Protein AF-A0A2W4NA63-F1 (afdb_monomer_lite)

Secondary structure (DSSP, 8-state):
-EEEEEE-EEEEEETTEEEEEESSBTTB-SS-EEEEEE--EEEE--GGGG-TT--HHHHHHHHHHHHHHHS---TTTEEEEEEE-SS-BTTBPTT-EEEEEEE-STT---GGGGGGSHHHHHHHHHHHHHHHHH---TTSPPPPHHHHHHHHHHHHHTTSPP--------------SSEEEEEPTTEEEEETTTTTEEEEEEEEEEETTTEEEEEEEETT----TT--EEEEGGGEEE-TTTPPEEEEETTT--EEE---

Radius of gyration: 22.34 Å; chains: 1; bounding box: 47×55×60 Å

pLDDT: mean 87.37, std 10.79, range [40.75, 97.88]

Sequence (260 aa):
MYVSELVYGYTERRGSRKEAVRYPCDYWRRDRFTRNFVSTGVFLHHPGMQDPDLRLDSLAHLILEAFLLIAPFDRSEVAAAAGKHRQPQMGFAAGDRFIAVFDQTYGSLRLTGRLLEEETLRRVLDEALEIARTGRLDDVAPLNPPSLAALQEWAELARGESQPLSFARGPADEPTGERIPIIAPGSVGWVITESNQEFLVEGVFYHPKDGLRYRGRRVGENLPENLVVSFPVAVVNPIPGVSRMAQYDLETGEVIPLEP

Structure (mmCIF, N/CA/C/O backbone):
data_AF-A0A2W4NA63-F1
#
_entry.id   AF-A0A2W4NA63-F1
#
loop_
_atom_site.group_PDB
_atom_site.id
_atom_site.type_symbol
_atom_site.label_atom_id
_atom_site.label_alt_id
_atom_site.label_comp_id
_atom_site.label_asym_id
_atom_site.label_entity_id
_atom_site.label_seq_id
_atom_site.pdbx_PDB_ins_code
_atom_site.Cartn_x
_atom_site.Cartn_y
_atom_site.Cartn_z
_atom_site.occupancy
_atom_site.B_iso_or_equiv
_atom_site.auth_seq_id
_atom_site.auth_comp_id
_atom_site.auth_asym_id
_atom_site.auth_atom_id
_atom_site.pdbx_PDB_model_num
ATOM 1 N N . MET A 1 1 ? 4.256 -7.123 -2.131 1.00 81.12 1 MET A N 1
ATOM 2 C CA . MET A 1 1 ? 3.589 -5.824 -2.366 1.00 81.12 1 MET A CA 1
ATOM 3 C C . MET A 1 1 ? 4.608 -4.849 -2.937 1.00 81.12 1 MET A C 1
ATOM 5 O O . MET A 1 1 ? 5.753 -4.880 -2.500 1.00 81.12 1 MET A O 1
ATOM 9 N N . TYR A 1 2 ? 4.218 -4.036 -3.921 1.00 84.06 2 TYR A N 1
ATOM 10 C CA . TYR A 1 2 ? 5.014 -2.893 -4.378 1.00 84.06 2 TYR A CA 1
ATOM 11 C C . TYR A 1 2 ? 4.550 -1.633 -3.651 1.00 84.06 2 TYR A C 1
ATOM 13 O O . TYR A 1 2 ? 3.349 -1.368 -3.630 1.00 84.06 2 TYR A O 1
ATOM 21 N N . VAL A 1 3 ? 5.483 -0.870 -3.084 1.00 86.12 3 VAL A N 1
ATOM 22 C CA . VAL A 1 3 ? 5.219 0.445 -2.497 1.00 86.12 3 VAL A CA 1
ATOM 23 C C . VAL A 1 3 ? 5.980 1.503 -3.286 1.00 86.12 3 VAL A C 1
ATOM 25 O O . VAL A 1 3 ? 7.186 1.368 -3.499 1.00 86.12 3 VAL A O 1
ATOM 28 N N . SER A 1 4 ? 5.260 2.546 -3.702 1.00 86.06 4 SER A N 1
ATOM 29 C CA . SER A 1 4 ? 5.817 3.732 -4.348 1.00 86.06 4 SER A CA 1
ATOM 30 C C . SER A 1 4 ? 5.399 4.973 -3.572 1.00 86.06 4 SER A C 1
ATOM 32 O O . SER A 1 4 ? 4.213 5.288 -3.462 1.00 86.06 4 SER A O 1
ATOM 34 N N . GLU A 1 5 ? 6.386 5.661 -3.015 1.00 86.69 5 GLU A N 1
ATOM 35 C CA . GLU A 1 5 ? 6.229 6.928 -2.316 1.00 86.69 5 GLU A CA 1
ATOM 36 C C . GLU A 1 5 ? 6.708 8.050 -3.236 1.00 86.69 5 GLU A C 1
ATOM 38 O O . GLU A 1 5 ? 7.799 7.981 -3.807 1.00 86.69 5 GLU A O 1
ATOM 43 N N . LEU A 1 6 ? 5.888 9.091 -3.377 1.00 88.25 6 LEU A N 1
ATOM 44 C CA . LEU A 1 6 ? 6.129 10.201 -4.290 1.00 88.25 6 LEU A CA 1
ATOM 45 C C . LEU A 1 6 ? 6.034 11.532 -3.546 1.00 88.25 6 LEU A C 1
ATOM 47 O O . LEU A 1 6 ? 4.982 11.875 -3.010 1.00 88.25 6 LEU A O 1
ATOM 51 N N . VAL A 1 7 ? 7.099 12.328 -3.607 1.00 88.88 7 VAL A N 1
ATOM 52 C CA . VAL A 1 7 ? 7.112 13.719 -3.142 1.00 88.88 7 VAL A CA 1
ATOM 53 C C . VAL A 1 7 ? 7.255 14.639 -4.352 1.00 88.88 7 VAL A C 1
ATOM 55 O O . VAL A 1 7 ? 8.264 14.608 -5.052 1.00 88.88 7 VAL A O 1
ATOM 58 N N . TYR A 1 8 ? 6.238 15.462 -4.608 1.00 91.19 8 TYR A N 1
ATOM 59 C CA . TYR A 1 8 ? 6.152 16.354 -5.778 1.00 91.19 8 TYR A CA 1
ATOM 60 C C . TYR A 1 8 ? 6.107 17.848 -5.407 1.00 91.19 8 TYR A C 1
ATOM 62 O O . TYR A 1 8 ? 5.844 18.704 -6.253 1.00 91.19 8 TYR A O 1
ATOM 70 N N . GLY A 1 9 ? 6.328 18.177 -4.136 1.00 92.06 9 GLY A N 1
ATOM 71 C CA . GLY A 1 9 ? 6.349 19.548 -3.647 1.00 92.06 9 GLY A CA 1
ATOM 72 C C . GLY A 1 9 ? 6.336 19.621 -2.127 1.00 92.06 9 GLY A C 1
ATOM 73 O O . GLY A 1 9 ? 6.412 18.604 -1.439 1.00 92.06 9 GLY A O 1
ATOM 74 N N . TYR A 1 10 ? 6.210 20.836 -1.607 1.00 92.69 10 TYR A N 1
ATOM 75 C CA . TYR A 1 10 ? 6.090 21.120 -0.181 1.00 92.69 10 TYR A CA 1
ATOM 76 C C . TYR A 1 10 ? 5.178 22.329 0.049 1.00 92.69 10 TYR A C 1
ATOM 78 O O . TYR A 1 10 ? 4.875 23.088 -0.869 1.00 92.69 10 TYR A O 1
ATOM 86 N N . THR A 1 11 ? 4.713 22.512 1.284 1.00 93.25 11 THR A N 1
ATOM 87 C CA . THR A 1 11 ? 4.021 23.742 1.693 1.00 93.25 11 THR A CA 1
ATOM 88 C C . THR A 1 11 ? 4.906 24.497 2.669 1.00 93.25 11 THR A C 1
ATOM 90 O O . THR A 1 11 ? 5.166 24.015 3.769 1.00 93.25 11 THR A O 1
ATOM 93 N N . GLU A 1 12 ? 5.368 25.680 2.277 1.00 92.12 12 GLU A N 1
ATOM 94 C CA . GLU A 1 12 ? 6.109 26.569 3.160 1.00 92.12 12 GLU A CA 1
ATOM 95 C C . GLU A 1 12 ? 5.132 27.361 4.029 1.00 92.12 12 GLU A C 1
ATOM 97 O O . GLU A 1 12 ? 4.168 27.951 3.536 1.00 92.12 12 GLU A O 1
ATOM 102 N N . ARG A 1 13 ? 5.375 27.391 5.341 1.00 93.00 13 ARG A N 1
ATOM 103 C CA . ARG A 1 13 ? 4.605 28.216 6.271 1.00 93.00 13 ARG A CA 1
ATOM 104 C C . ARG A 1 13 ? 5.485 29.336 6.814 1.00 93.00 13 ARG A C 1
ATOM 106 O O . ARG A 1 13 ? 6.423 29.075 7.560 1.00 93.00 13 ARG A O 1
ATOM 113 N N . ARG A 1 14 ? 5.135 30.585 6.499 1.00 89.94 14 ARG A N 1
ATOM 114 C CA . ARG A 1 14 ? 5.756 31.800 7.053 1.00 89.94 14 ARG A CA 1
ATOM 115 C C . ARG A 1 14 ? 4.723 32.548 7.895 1.00 89.94 14 ARG A C 1
ATOM 117 O O . ARG A 1 14 ? 3.886 33.284 7.375 1.00 89.94 14 ARG A O 1
ATOM 124 N N . GLY A 1 15 ? 4.744 32.307 9.206 1.00 91.31 15 GLY A N 1
ATOM 125 C CA . GLY A 1 15 ? 3.729 32.814 10.134 1.00 91.31 15 GLY A CA 1
ATOM 126 C C . GLY A 1 15 ? 2.341 32.221 9.854 1.00 91.31 15 GLY A C 1
ATOM 127 O O . GLY A 1 15 ? 2.138 31.004 9.931 1.00 91.31 15 GLY A O 1
ATOM 128 N N . SER A 1 16 ? 1.372 33.083 9.535 1.00 88.19 16 SER A N 1
ATOM 129 C CA . SER A 1 16 ? 0.016 32.686 9.128 1.00 88.19 16 SER A CA 1
ATOM 130 C C . SER A 1 16 ? -0.097 32.345 7.638 1.00 88.19 16 SER A C 1
ATOM 132 O O . SER A 1 16 ? -1.044 31.664 7.245 1.00 88.19 16 SER A O 1
ATOM 134 N N . ARG A 1 17 ? 0.863 32.771 6.804 1.00 90.06 17 ARG A N 1
ATOM 135 C CA . ARG A 1 17 ? 0.848 32.519 5.360 1.00 90.06 17 ARG A CA 1
ATOM 136 C C . ARG A 1 17 ? 1.352 31.107 5.063 1.00 90.06 17 ARG A C 1
ATOM 13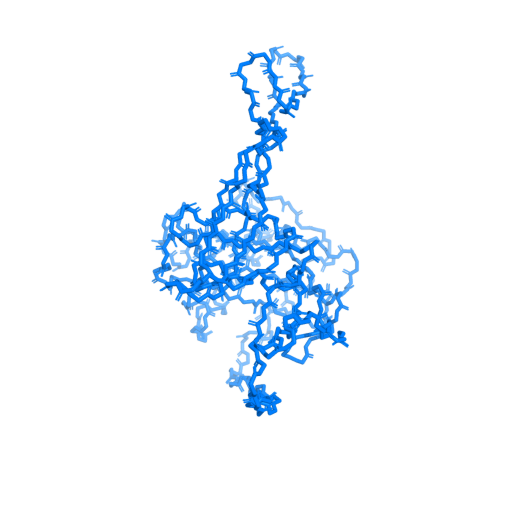8 O O . ARG A 1 17 ? 2.401 30.700 5.562 1.00 90.06 17 ARG A O 1
ATOM 145 N N . LYS A 1 18 ? 0.602 30.380 4.236 1.00 93.19 18 LYS A N 1
ATOM 146 C CA . LYS A 1 18 ? 0.986 29.087 3.661 1.00 93.19 18 LYS A CA 1
ATOM 147 C C . LYS A 1 18 ? 1.133 29.251 2.155 1.00 93.19 18 LYS A C 1
ATOM 149 O O . LYS A 1 18 ? 0.253 29.830 1.524 1.00 93.19 18 LYS A O 1
ATOM 154 N N . GLU A 1 19 ? 2.217 28.740 1.598 1.00 93.25 19 GLU A N 1
ATOM 155 C CA . GLU A 1 19 ? 2.485 28.773 0.164 1.00 93.25 19 GLU A CA 1
ATOM 156 C C . GLU A 1 19 ? 2.868 27.374 -0.311 1.00 93.25 19 GLU A C 1
ATOM 158 O O . GLU A 1 19 ? 3.790 26.760 0.220 1.00 93.25 19 GLU A O 1
ATOM 163 N N . ALA A 1 20 ? 2.114 26.842 -1.271 1.00 93.50 20 ALA A N 1
ATOM 164 C CA . ALA A 1 20 ? 2.378 25.530 -1.843 1.00 93.50 20 ALA A CA 1
ATOM 165 C C . ALA A 1 20 ? 3.351 25.672 -3.016 1.00 93.50 20 ALA A C 1
ATOM 167 O O . ALA A 1 20 ? 3.051 26.353 -3.995 1.00 93.50 20 ALA A O 1
ATOM 168 N N . VAL A 1 21 ? 4.490 24.993 -2.927 1.00 92.88 21 VAL A N 1
ATOM 169 C CA . VAL A 1 21 ? 5.531 24.969 -3.953 1.00 92.88 21 VAL A CA 1
ATOM 170 C C . VAL A 1 21 ? 5.564 23.574 -4.562 1.00 92.88 21 VAL A C 1
ATOM 172 O O . VAL A 1 21 ? 5.714 22.580 -3.850 1.00 92.88 21 VAL A O 1
ATOM 175 N N . ARG A 1 22 ? 5.412 23.483 -5.884 1.00 92.44 22 ARG A N 1
ATOM 176 C CA . ARG A 1 22 ? 5.593 22.228 -6.624 1.00 92.44 22 ARG A CA 1
ATOM 177 C C . ARG A 1 22 ? 7.025 22.105 -7.112 1.00 92.44 22 ARG A C 1
ATOM 179 O O . ARG A 1 22 ? 7.690 23.107 -7.353 1.00 92.44 22 ARG A O 1
ATOM 186 N N . TYR A 1 23 ? 7.471 20.870 -7.263 1.00 90.81 23 TYR A N 1
ATOM 187 C CA . TYR A 1 23 ? 8.699 20.566 -7.969 1.00 90.81 23 TYR A CA 1
ATOM 188 C C . TYR A 1 23 ? 8.470 20.550 -9.496 1.00 90.81 23 TYR A C 1
ATOM 190 O O . TYR A 1 23 ? 7.364 20.221 -9.935 1.00 90.81 23 TYR A O 1
ATOM 198 N N . PRO A 1 24 ? 9.491 20.892 -10.303 1.00 88.75 24 PRO A N 1
ATOM 199 C CA . PRO A 1 24 ? 10.769 21.457 -9.873 1.00 88.75 24 PRO A CA 1
ATOM 200 C C . PRO A 1 24 ? 10.592 22.913 -9.399 1.00 88.75 24 PRO A C 1
ATOM 202 O O . PRO A 1 24 ? 9.679 23.613 -9.830 1.00 88.75 24 PRO A O 1
ATOM 205 N N . CYS A 1 25 ? 11.459 23.370 -8.499 1.00 87.12 25 CYS A N 1
ATOM 206 C CA . CYS A 1 25 ? 11.485 24.753 -8.012 1.00 87.12 25 CYS A CA 1
ATOM 207 C C . CYS A 1 25 ? 12.925 25.286 -7.968 1.00 87.12 25 CYS A C 1
ATOM 209 O O . CYS A 1 25 ? 13.864 24.550 -8.271 1.00 87.12 25 CYS A O 1
ATOM 211 N N . ASP A 1 26 ? 13.115 26.543 -7.556 1.00 85.88 26 ASP A N 1
ATOM 212 C CA . ASP A 1 26 ? 14.421 27.230 -7.552 1.00 85.88 26 ASP A CA 1
ATOM 213 C C . ASP A 1 26 ? 15.554 26.424 -6.888 1.00 85.88 26 ASP A C 1
ATOM 215 O O . ASP A 1 26 ? 16.708 26.486 -7.315 1.00 85.88 26 ASP A O 1
ATOM 219 N N . TYR A 1 27 ? 15.223 25.626 -5.869 1.00 82.94 27 TYR A N 1
ATOM 220 C CA . TYR A 1 27 ? 16.176 24.806 -5.116 1.00 82.94 27 TYR A CA 1
ATOM 221 C C . TYR A 1 27 ? 16.295 23.366 -5.628 1.00 82.94 27 TYR A C 1
ATOM 223 O O . TYR A 1 27 ? 17.328 22.724 -5.437 1.00 82.94 27 TYR A O 1
ATOM 231 N N . TRP A 1 28 ? 15.254 22.841 -6.278 1.00 84.31 28 TRP A N 1
ATOM 232 C CA . TRP A 1 28 ? 15.143 21.427 -6.628 1.00 84.31 28 TRP A CA 1
ATOM 233 C C . TRP A 1 28 ? 14.818 21.260 -8.105 1.00 84.31 28 TRP A C 1
ATOM 235 O O . TRP A 1 28 ? 13.714 21.548 -8.552 1.00 84.31 28 TRP A O 1
ATOM 245 N N . ARG A 1 29 ? 15.785 20.737 -8.862 1.00 83.31 29 ARG A N 1
ATOM 246 C CA . ARG A 1 29 ? 15.672 20.573 -10.322 1.00 83.31 29 ARG A CA 1
ATOM 247 C C . ARG A 1 29 ? 14.940 19.308 -10.770 1.00 83.31 29 ARG A C 1
ATOM 249 O O . ARG A 1 29 ? 14.697 19.150 -11.959 1.00 83.31 29 ARG A O 1
ATOM 256 N N . ARG A 1 30 ? 14.653 18.383 -9.850 1.00 81.31 30 ARG A N 1
ATOM 257 C CA . ARG A 1 30 ? 13.874 17.172 -10.141 1.00 81.31 30 ARG A CA 1
ATOM 258 C C . ARG A 1 30 ? 12.393 17.498 -10.040 1.00 81.31 30 ARG A C 1
ATOM 260 O O . ARG A 1 30 ? 12.012 18.194 -9.111 1.00 81.31 30 ARG A O 1
ATOM 267 N N . ASP A 1 31 ? 11.574 16.927 -10.919 1.00 84.31 31 ASP A N 1
ATOM 268 C CA . ASP A 1 31 ? 10.113 17.111 -10.895 1.00 84.31 31 ASP A CA 1
ATOM 269 C C . ASP A 1 31 ? 9.448 16.390 -9.715 1.00 84.31 31 ASP A C 1
ATOM 271 O O . ASP A 1 31 ? 8.308 16.670 -9.345 1.00 84.31 31 ASP A O 1
ATOM 275 N N . ARG A 1 32 ? 10.143 15.393 -9.161 1.00 84.94 32 ARG A N 1
ATOM 276 C CA . ARG A 1 32 ? 9.682 14.556 -8.060 1.00 84.94 32 ARG A CA 1
ATOM 277 C C . ARG A 1 32 ? 10.840 13.825 -7.391 1.00 84.94 32 ARG A C 1
ATOM 279 O O . ARG A 1 32 ? 11.862 13.552 -8.020 1.00 84.94 32 ARG A O 1
ATOM 286 N N . PHE A 1 33 ? 10.629 13.437 -6.142 1.00 85.31 33 PHE A N 1
ATOM 287 C CA . PHE A 1 33 ? 11.438 12.449 -5.440 1.00 85.31 33 PHE A CA 1
ATOM 288 C C . PHE A 1 33 ? 10.596 11.201 -5.249 1.00 85.31 33 PHE A C 1
ATOM 290 O O . PHE A 1 33 ? 9.451 11.288 -4.805 1.00 85.31 33 PHE A O 1
ATOM 297 N N . THR A 1 34 ? 11.151 10.054 -5.614 1.00 83.75 34 THR A N 1
ATOM 298 C CA . THR A 1 34 ? 10.479 8.766 -5.498 1.00 83.75 34 THR A CA 1
ATOM 299 C C . THR A 1 34 ? 11.275 7.834 -4.608 1.00 83.75 34 THR A C 1
ATOM 301 O O . THR A 1 34 ? 12.506 7.804 -4.654 1.00 83.75 34 THR A O 1
ATOM 304 N N . ARG A 1 35 ? 10.557 7.052 -3.809 1.00 84.81 35 ARG A N 1
ATOM 305 C CA . ARG A 1 35 ? 11.101 5.924 -3.064 1.00 84.81 35 ARG A CA 1
ATOM 306 C C . ARG A 1 35 ? 10.238 4.709 -3.361 1.00 84.81 35 ARG A C 1
ATOM 308 O O . ARG A 1 35 ? 9.047 4.699 -3.081 1.00 84.81 35 ARG A O 1
ATOM 315 N N . ASN A 1 36 ? 10.867 3.694 -3.937 1.00 85.94 36 ASN A N 1
ATOM 316 C CA . ASN A 1 36 ? 10.206 2.502 -4.442 1.00 85.94 36 ASN A CA 1
ATOM 317 C C . ASN A 1 36 ? 10.821 1.266 -3.794 1.00 85.94 36 ASN A C 1
ATOM 319 O O . ASN A 1 36 ? 12.046 1.115 -3.763 1.00 85.94 36 ASN A O 1
ATOM 323 N N . PHE A 1 37 ? 9.992 0.365 -3.281 1.00 85.44 37 PHE A N 1
ATOM 324 C CA . PHE A 1 37 ? 10.489 -0.860 -2.662 1.00 85.44 37 PHE A CA 1
ATOM 325 C C . PHE A 1 37 ? 9.470 -1.996 -2.714 1.00 85.44 37 PHE A C 1
ATOM 327 O O . PHE A 1 37 ? 8.255 -1.793 -2.770 1.00 85.44 37 PHE A O 1
ATOM 334 N N . VAL A 1 38 ? 9.994 -3.221 -2.712 1.00 84.62 38 VAL A N 1
ATOM 335 C CA . VAL A 1 38 ? 9.205 -4.431 -2.480 1.00 84.62 38 VAL A CA 1
ATOM 336 C C . VAL A 1 38 ? 9.111 -4.643 -0.976 1.00 84.62 38 VAL A C 1
ATOM 338 O O . VAL A 1 38 ? 10.129 -4.610 -0.284 1.00 84.62 38 VAL A O 1
ATOM 341 N N . SER A 1 39 ? 7.905 -4.917 -0.489 1.00 88.38 39 SER A N 1
ATOM 342 C CA . SER A 1 39 ? 7.671 -5.274 0.908 1.00 88.38 39 SER A CA 1
ATOM 343 C C . SER A 1 39 ? 6.591 -6.349 1.058 1.00 88.38 39 SER A C 1
ATOM 345 O O . SER A 1 39 ? 5.946 -6.758 0.078 1.00 88.38 39 SER A O 1
ATOM 347 N N . THR A 1 40 ? 6.385 -6.811 2.288 1.00 89.81 40 THR A N 1
ATOM 348 C CA . THR A 1 40 ? 5.215 -7.594 2.689 1.00 89.81 40 THR A CA 1
ATOM 349 C C . THR A 1 40 ? 4.207 -6.713 3.410 1.00 89.81 40 THR A C 1
ATOM 351 O O . THR A 1 40 ? 4.554 -5.685 3.987 1.00 89.81 40 THR A O 1
ATOM 354 N N . GLY A 1 41 ? 2.954 -7.141 3.383 1.00 92.56 41 GLY A N 1
ATOM 355 C CA . GLY A 1 41 ? 1.876 -6.508 4.119 1.00 92.56 41 GLY A CA 1
ATOM 356 C C . GLY A 1 41 ? 0.675 -7.432 4.202 1.00 92.56 41 GLY A C 1
ATOM 357 O O . GLY A 1 41 ? 0.583 -8.414 3.459 1.00 92.56 41 GLY A O 1
ATOM 358 N N . VAL A 1 42 ? -0.232 -7.096 5.105 1.00 94.06 42 VAL A N 1
ATOM 359 C CA . VAL A 1 42 ? -1.524 -7.745 5.292 1.00 94.06 42 VAL A CA 1
ATOM 360 C C . VAL A 1 42 ? -2.598 -6.849 4.692 1.00 94.06 42 VAL A C 1
ATOM 362 O O . VAL A 1 42 ? -2.663 -5.655 4.986 1.00 94.06 42 VAL A O 1
ATOM 365 N N . PHE A 1 43 ? -3.432 -7.436 3.838 1.00 94.06 43 PHE A N 1
ATOM 366 C CA . PHE A 1 43 ? -4.605 -6.781 3.273 1.00 94.06 43 PHE A CA 1
ATOM 367 C C . PHE A 1 43 ? -5.837 -7.220 4.056 1.00 94.06 43 PHE A C 1
ATOM 369 O O . PHE A 1 43 ? -6.131 -8.411 4.144 1.00 94.06 43 PHE A O 1
ATOM 376 N N . LEU A 1 44 ? -6.553 -6.251 4.611 1.00 94.69 44 LEU A N 1
ATOM 377 C CA . LEU A 1 44 ? -7.834 -6.435 5.269 1.00 94.69 44 LEU A CA 1
ATOM 378 C C . LEU A 1 44 ? -8.946 -6.118 4.273 1.00 94.69 44 LEU A C 1
ATOM 380 O O . LEU A 1 44 ? -8.994 -5.032 3.685 1.00 94.69 44 LEU A O 1
ATOM 384 N N . HIS A 1 45 ? -9.843 -7.083 4.120 1.00 93.62 45 HIS A N 1
ATOM 385 C CA . HIS A 1 45 ? -11.015 -7.005 3.267 1.00 93.62 45 HIS A CA 1
ATOM 386 C C . HIS A 1 45 ? -12.264 -7.293 4.087 1.00 93.62 45 HIS A C 1
ATOM 388 O O . HIS A 1 45 ? -12.292 -8.235 4.874 1.00 93.62 45 HIS A O 1
ATOM 394 N N . HIS A 1 46 ? -13.313 -6.510 3.857 1.00 93.50 46 HIS A N 1
ATOM 395 C CA . HIS A 1 46 ? -14.641 -6.786 4.383 1.00 93.50 46 HIS A CA 1
ATOM 396 C C . HIS A 1 46 ? -15.696 -6.328 3.365 1.00 93.50 46 HIS A C 1
ATOM 398 O O . HIS A 1 46 ? -15.544 -5.233 2.816 1.00 93.50 46 HIS A O 1
ATOM 404 N N . PRO A 1 47 ? -16.775 -7.095 3.108 1.00 90.25 47 PRO A N 1
ATOM 405 C CA . PRO A 1 47 ? -17.822 -6.698 2.160 1.00 90.25 47 PRO A CA 1
ATOM 406 C C . PRO A 1 47 ? -18.406 -5.304 2.445 1.00 90.25 47 PRO A C 1
ATOM 408 O O . PRO A 1 47 ? -18.608 -4.511 1.529 1.00 90.25 47 PRO A O 1
ATOM 411 N N . GLY A 1 48 ? -18.573 -4.960 3.725 1.00 91.44 48 GLY A N 1
ATOM 412 C CA . GLY A 1 48 ? -19.025 -3.634 4.166 1.00 91.44 48 GLY A CA 1
ATOM 413 C C . GLY A 1 48 ? -18.083 -2.469 3.823 1.00 91.44 48 GLY A C 1
ATOM 414 O O . GLY A 1 48 ? -18.515 -1.323 3.850 1.00 91.44 48 GLY A O 1
ATOM 415 N N . MET A 1 49 ? -16.822 -2.713 3.432 1.00 94.94 49 MET A N 1
ATOM 416 C CA . MET A 1 49 ? -15.892 -1.641 3.032 1.00 94.94 49 MET A CA 1
ATOM 417 C C . MET A 1 49 ? -16.326 -0.903 1.760 1.00 94.94 49 MET A C 1
ATOM 419 O O . MET A 1 49 ? -15.782 0.166 1.481 1.00 94.94 49 MET A O 1
ATOM 423 N N . GLN A 1 50 ? -17.278 -1.431 0.983 1.00 92.50 50 GLN A N 1
ATOM 424 C CA . GLN A 1 50 ? -17.735 -0.775 -0.248 1.00 92.50 50 GLN A CA 1
ATOM 425 C C . GLN A 1 50 ? -18.652 0.431 -0.004 1.00 92.50 50 GLN A C 1
ATOM 427 O O . GLN A 1 50 ? -18.860 1.215 -0.928 1.00 92.50 50 GLN A O 1
ATOM 432 N N . ASP A 1 51 ? -19.138 0.636 1.224 1.00 93.69 51 ASP A N 1
ATOM 433 C CA . ASP A 1 51 ? -19.957 1.799 1.566 1.00 93.69 51 ASP A CA 1
ATOM 434 C C . ASP A 1 51 ? -19.135 3.108 1.446 1.00 93.69 51 ASP A C 1
ATOM 436 O O . ASP A 1 51 ? -18.128 3.280 2.149 1.00 93.69 51 ASP A O 1
ATOM 440 N N . PRO A 1 52 ? -19.520 4.041 0.548 1.00 92.19 52 PRO A N 1
ATOM 441 C CA . PRO A 1 52 ? -18.768 5.266 0.280 1.00 92.19 52 PRO A CA 1
ATOM 442 C C . PRO A 1 52 ? -18.631 6.192 1.495 1.00 92.19 52 PRO A C 1
ATOM 444 O O . PRO A 1 52 ? -17.686 6.985 1.523 1.00 92.19 52 PRO A O 1
ATOM 447 N N . ASP A 1 53 ? -19.499 6.071 2.502 1.00 95.19 53 ASP A N 1
ATOM 448 C CA . ASP A 1 53 ? -19.449 6.897 3.709 1.00 95.19 53 ASP A CA 1
ATOM 449 C C . ASP A 1 53 ? -18.376 6.427 4.706 1.00 95.19 53 ASP A C 1
ATOM 451 O O . ASP A 1 53 ? -18.029 7.156 5.644 1.00 95.19 53 ASP A O 1
ATOM 455 N N . LEU A 1 54 ? -17.777 5.248 4.499 1.00 95.44 54 LEU A N 1
ATOM 456 C CA . LEU A 1 54 ? -16.662 4.772 5.320 1.00 95.44 54 LEU A CA 1
ATOM 457 C C . LEU A 1 54 ? -15.395 5.579 5.045 1.00 95.44 54 LEU A C 1
ATOM 459 O O . LEU A 1 54 ? -14.854 5.611 3.931 1.00 95.44 54 LEU A O 1
ATOM 463 N N . ARG A 1 55 ? -14.840 6.139 6.119 1.00 95.50 55 ARG A N 1
ATOM 464 C CA . ARG A 1 55 ? -13.557 6.842 6.141 1.00 95.50 55 ARG A CA 1
ATOM 465 C C . ARG A 1 55 ? -12.427 5.830 6.318 1.00 95.50 55 ARG A C 1
ATOM 467 O O . ARG A 1 55 ? -11.794 5.773 7.367 1.00 95.50 55 ARG A O 1
ATOM 474 N N . LEU A 1 56 ? -12.182 5.024 5.282 1.00 96.00 56 LEU A N 1
ATOM 475 C CA . LEU A 1 56 ? -11.181 3.951 5.339 1.00 96.00 56 LEU A CA 1
ATOM 476 C C . LEU A 1 56 ? -9.772 4.447 5.670 1.00 96.00 56 LEU A C 1
ATOM 478 O O . LEU A 1 56 ? -9.062 3.738 6.365 1.00 96.00 56 LEU A O 1
ATOM 482 N N . ASP A 1 57 ? -9.372 5.646 5.240 1.00 95.75 57 ASP A N 1
ATOM 483 C CA . ASP A 1 57 ? -8.067 6.206 5.622 1.00 95.75 57 ASP A CA 1
ATOM 484 C C . ASP A 1 57 ? -7.962 6.423 7.139 1.00 95.75 57 ASP A C 1
ATOM 486 O O . ASP A 1 57 ? -6.949 6.099 7.752 1.00 95.75 57 ASP A O 1
ATOM 490 N N . SER A 1 58 ? -9.038 6.915 7.764 1.00 95.81 58 SER A N 1
ATOM 491 C CA . SER A 1 58 ? -9.113 7.089 9.219 1.00 95.81 58 SER A CA 1
ATOM 492 C C . SER A 1 58 ? -9.123 5.745 9.945 1.00 95.81 58 SER A C 1
ATOM 494 O O . SER A 1 58 ? -8.471 5.607 10.975 1.00 95.81 58 SER A O 1
ATOM 496 N N . LEU A 1 59 ? -9.815 4.744 9.391 1.00 97.19 59 LEU A N 1
ATOM 497 C CA . LEU A 1 59 ? -9.813 3.379 9.922 1.00 97.19 59 LEU A CA 1
ATOM 498 C C . LEU A 1 59 ? -8.435 2.719 9.794 1.00 97.19 59 LEU A C 1
ATOM 500 O O . LEU A 1 59 ? -7.974 2.107 10.748 1.00 97.19 59 LEU A O 1
ATOM 504 N N . ALA A 1 60 ? -7.753 2.872 8.658 1.00 97.38 60 ALA A N 1
ATOM 505 C CA . ALA A 1 60 ? -6.409 2.344 8.438 1.00 97.38 60 ALA A CA 1
ATOM 506 C C . ALA A 1 60 ? -5.403 2.948 9.426 1.00 97.38 60 ALA A C 1
ATOM 508 O O . ALA A 1 60 ? -4.631 2.214 10.038 1.00 97.38 60 ALA A O 1
ATOM 509 N N . HIS A 1 61 ? -5.457 4.270 9.620 1.00 96.19 61 HIS A N 1
ATOM 510 C CA . HIS A 1 61 ? -4.634 4.971 10.606 1.00 96.19 61 HIS A CA 1
ATOM 511 C C . HIS A 1 61 ? -4.909 4.477 12.029 1.00 96.19 61 HIS A C 1
ATOM 513 O O . HIS A 1 61 ? -3.987 4.098 12.737 1.00 96.19 61 HIS A O 1
ATOM 519 N N . LEU A 1 62 ? -6.178 4.384 12.428 1.00 97.56 62 LEU A N 1
ATOM 520 C CA . LEU A 1 62 ? -6.558 3.874 13.746 1.00 97.56 62 LEU A CA 1
ATOM 521 C C . LEU A 1 62 ? -6.110 2.420 13.977 1.00 97.56 62 LEU A C 1
ATOM 523 O O . LEU A 1 62 ? -5.606 2.097 15.050 1.00 97.56 62 LEU A O 1
ATOM 527 N N . ILE A 1 63 ? -6.270 1.548 12.978 1.00 97.38 63 ILE A N 1
ATOM 528 C CA . ILE A 1 63 ? -5.810 0.153 13.041 1.00 97.38 63 ILE A CA 1
ATOM 529 C C . ILE A 1 63 ? -4.289 0.101 13.218 1.00 97.38 63 ILE A C 1
ATOM 531 O O . ILE A 1 63 ? -3.803 -0.723 13.989 1.00 97.38 63 ILE A O 1
ATOM 535 N N . LEU A 1 64 ? -3.538 0.986 12.553 1.00 96.88 64 LEU A N 1
ATOM 536 C CA . LEU A 1 64 ? -2.092 1.094 12.745 1.00 96.88 64 LEU A CA 1
ATOM 537 C C . LEU A 1 64 ? -1.740 1.512 14.177 1.00 96.88 64 LEU A C 1
ATOM 539 O O . LEU A 1 64 ? -0.899 0.864 14.792 1.00 96.88 64 LEU A O 1
ATOM 543 N N . GLU A 1 65 ? -2.391 2.544 14.724 1.00 96.19 65 GLU A N 1
ATOM 544 C CA . GLU A 1 65 ? -2.134 2.980 16.106 1.00 96.19 65 GLU A CA 1
ATOM 545 C C . GLU A 1 65 ? -2.425 1.864 17.114 1.00 96.19 65 GLU A C 1
ATOM 547 O O . GLU A 1 65 ? -1.613 1.582 17.995 1.00 96.19 65 GLU A O 1
ATOM 552 N N . ALA A 1 66 ? -3.555 1.171 16.957 1.00 96.69 66 ALA A N 1
ATOM 553 C CA . ALA A 1 66 ? -3.892 0.023 17.790 1.00 96.69 66 ALA A CA 1
ATOM 554 C C . ALA A 1 66 ? -2.868 -1.113 17.636 1.00 96.69 66 ALA A C 1
ATOM 556 O O . ALA A 1 66 ? -2.445 -1.712 18.624 1.00 96.69 66 ALA A O 1
ATOM 557 N N . PHE A 1 67 ? -2.412 -1.384 16.410 1.00 96.75 67 PHE A N 1
ATOM 558 C CA . PHE A 1 67 ? -1.389 -2.393 16.154 1.00 96.75 67 PHE A CA 1
ATOM 559 C C . PHE A 1 67 ? -0.068 -2.076 16.849 1.00 96.75 67 PHE A C 1
ATOM 561 O O . PHE A 1 67 ? 0.504 -2.977 17.457 1.00 96.75 67 PHE A O 1
ATOM 568 N N . LEU A 1 68 ? 0.369 -0.816 16.845 1.00 95.38 68 LEU A N 1
ATOM 569 C CA . LEU A 1 68 ? 1.593 -0.378 17.524 1.00 95.38 68 LEU A CA 1
ATOM 570 C C . LEU A 1 68 ? 1.510 -0.486 19.058 1.00 95.38 68 LEU A C 1
ATOM 572 O O . LEU A 1 68 ? 2.531 -0.675 19.717 1.00 95.38 68 LEU A O 1
ATOM 576 N N . LEU A 1 69 ? 0.308 -0.413 19.641 1.00 94.81 69 LEU A N 1
ATOM 577 C CA . LEU A 1 69 ? 0.104 -0.653 21.076 1.00 94.81 69 LEU A CA 1
ATOM 578 C C . LEU A 1 69 ? 0.132 -2.144 21.438 1.00 94.81 69 LEU A C 1
ATOM 580 O O . LEU A 1 69 ? 0.603 -2.513 22.514 1.00 94.81 69 LEU A O 1
ATOM 584 N N . ILE A 1 70 ? -0.367 -3.008 20.550 1.00 96.38 70 ILE A N 1
ATOM 585 C CA . ILE A 1 70 ? -0.390 -4.463 20.760 1.00 96.38 70 ILE A CA 1
ATOM 586 C C . ILE A 1 70 ? 0.968 -5.104 20.441 1.00 96.38 70 ILE A C 1
ATOM 588 O O . ILE A 1 70 ? 1.414 -6.003 21.159 1.00 96.38 70 ILE A O 1
ATOM 592 N N . ALA A 1 71 ? 1.629 -4.645 19.380 1.00 92.44 71 ALA A N 1
ATOM 593 C CA . ALA A 1 71 ? 2.944 -5.078 18.938 1.00 92.44 71 ALA A CA 1
ATOM 594 C C . ALA A 1 71 ? 3.892 -3.863 18.921 1.00 92.44 71 ALA A C 1
ATOM 596 O O . ALA A 1 71 ? 3.743 -3.001 18.057 1.00 92.44 71 ALA A O 1
ATOM 597 N N . PRO A 1 72 ? 4.873 -3.788 19.842 1.00 86.69 72 PRO A N 1
ATOM 598 C CA . PRO A 1 72 ? 5.696 -2.595 20.041 1.00 86.69 72 PRO A CA 1
ATOM 599 C C . PRO A 1 72 ? 6.791 -2.477 18.969 1.00 86.69 72 PRO A C 1
ATOM 601 O O . PRO A 1 72 ? 7.971 -2.699 19.240 1.00 86.69 72 PRO A O 1
ATOM 604 N N . PHE A 1 73 ? 6.386 -2.184 17.738 1.00 90.81 73 PHE A N 1
ATOM 605 C CA . PHE A 1 73 ? 7.275 -1.852 16.627 1.00 90.81 73 PHE A CA 1
ATOM 606 C C . PHE A 1 73 ? 7.563 -0.354 16.593 1.00 90.81 73 PHE A C 1
ATOM 608 O O . PHE A 1 73 ? 6.807 0.446 17.153 1.00 90.81 73 PHE A O 1
ATOM 615 N N . ASP A 1 74 ? 8.644 0.042 15.925 1.00 90.06 74 ASP A N 1
ATOM 616 C CA . ASP A 1 74 ? 8.873 1.459 15.677 1.00 90.06 74 ASP A CA 1
ATOM 617 C C . ASP A 1 74 ? 7.891 1.960 14.605 1.00 90.06 74 ASP A C 1
ATOM 619 O O . ASP A 1 74 ? 7.602 1.283 13.614 1.00 90.06 74 ASP A O 1
ATOM 623 N N . ARG A 1 75 ? 7.373 3.178 14.788 1.00 89.38 75 ARG A N 1
ATOM 624 C CA . ARG A 1 75 ? 6.423 3.797 13.853 1.00 89.38 75 ARG A CA 1
ATOM 625 C C . ARG A 1 75 ? 6.984 3.902 12.430 1.00 89.38 75 ARG A C 1
ATOM 627 O O . ARG A 1 75 ? 6.218 3.906 11.477 1.00 89.38 75 ARG A O 1
ATOM 634 N N . SER A 1 76 ? 8.302 4.012 12.282 1.00 89.12 76 SER A N 1
ATOM 635 C CA . SER A 1 76 ? 8.979 4.089 10.983 1.00 89.12 76 SER A CA 1
ATOM 636 C C . SER A 1 76 ? 9.127 2.741 10.267 1.00 89.12 76 SER A C 1
ATOM 638 O O . SER A 1 76 ? 9.546 2.707 9.109 1.00 89.12 76 SER A O 1
ATOM 640 N N . GLU A 1 77 ? 8.792 1.627 10.925 1.00 91.44 77 GLU A N 1
ATOM 641 C CA . GLU A 1 77 ? 8.938 0.279 10.369 1.00 91.44 77 GLU A CA 1
ATOM 642 C C . GLU A 1 77 ? 7.662 -0.240 9.704 1.00 91.44 77 GLU A C 1
ATOM 644 O O . GLU A 1 77 ? 7.732 -1.135 8.857 1.00 91.44 77 GLU A O 1
ATOM 649 N N . VAL A 1 78 ? 6.500 0.310 10.060 1.00 94.06 78 VAL A N 1
ATOM 650 C CA . VAL A 1 78 ? 5.189 -0.140 9.583 1.00 94.06 78 VAL A CA 1
ATOM 651 C C . VAL A 1 78 ? 4.297 1.043 9.225 1.00 94.06 78 VAL A C 1
ATOM 653 O O . VAL A 1 78 ? 4.303 2.077 9.884 1.00 94.06 78 VAL A O 1
ATOM 656 N N . ALA A 1 79 ? 3.491 0.881 8.184 1.00 94.56 79 ALA A N 1
ATOM 657 C CA . ALA A 1 79 ? 2.511 1.873 7.767 1.00 94.56 79 ALA A CA 1
ATOM 658 C C . ALA A 1 79 ? 1.186 1.212 7.400 1.00 94.56 79 ALA A C 1
ATOM 660 O O . ALA A 1 79 ? 1.116 0.005 7.163 1.00 94.56 79 ALA A O 1
ATOM 661 N N . ALA A 1 80 ? 0.136 2.025 7.322 1.00 95.88 80 ALA A N 1
ATOM 662 C CA . ALA A 1 80 ? -1.165 1.602 6.841 1.00 95.88 80 ALA A CA 1
ATOM 663 C C . ALA A 1 80 ? -1.714 2.577 5.800 1.00 95.88 80 ALA A C 1
ATOM 665 O O . ALA A 1 80 ? -1.431 3.774 5.833 1.00 95.88 80 ALA A O 1
ATOM 666 N N . ALA A 1 81 ? -2.502 2.053 4.868 1.00 95.19 81 ALA A N 1
ATOM 667 C CA . ALA A 1 81 ? -3.174 2.835 3.840 1.00 95.19 81 ALA A CA 1
ATOM 668 C C . ALA A 1 81 ? -4.503 2.184 3.453 1.00 95.19 81 ALA A C 1
ATOM 670 O O . ALA A 1 81 ? -4.636 0.960 3.487 1.00 95.19 81 ALA A O 1
ATOM 671 N N . ALA A 1 82 ? -5.468 2.994 3.028 1.00 95.88 82 ALA A N 1
ATOM 672 C CA . ALA A 1 82 ? -6.652 2.502 2.342 1.00 95.88 82 ALA A CA 1
ATOM 673 C C . ALA A 1 82 ? -6.460 2.569 0.822 1.00 95.88 82 ALA A C 1
ATOM 675 O O . ALA A 1 82 ? -5.758 3.434 0.296 1.00 95.88 82 ALA A O 1
ATOM 676 N N . GLY A 1 83 ? -7.089 1.648 0.098 1.00 94.00 83 GLY A N 1
ATOM 677 C CA . GLY A 1 83 ? -6.932 1.555 -1.347 1.00 94.00 83 GLY A CA 1
ATOM 678 C C . GLY A 1 83 ? -8.102 0.885 -2.048 1.00 94.00 83 GLY A C 1
ATOM 679 O O . GLY A 1 83 ? -9.112 0.536 -1.435 1.00 94.00 83 GLY A O 1
ATOM 680 N N . LYS A 1 84 ? -7.953 0.740 -3.366 1.00 93.44 84 LYS A N 1
ATOM 681 C CA . LYS A 1 84 ? -8.851 -0.009 -4.246 1.00 93.44 84 LYS A CA 1
ATOM 682 C C . LYS A 1 84 ? -8.035 -0.913 -5.151 1.00 93.44 84 LYS A C 1
ATOM 684 O O . LYS A 1 84 ? -6.981 -0.496 -5.643 1.00 93.44 84 LYS A O 1
ATOM 689 N N . HIS A 1 85 ? -8.539 -2.112 -5.412 1.00 90.12 85 HIS A N 1
ATOM 690 C CA . HIS A 1 85 ? -7.966 -2.991 -6.427 1.00 90.12 85 HIS A CA 1
ATOM 691 C C . HIS A 1 85 ? -8.078 -2.340 -7.804 1.00 90.12 85 HIS A C 1
ATOM 693 O O . HIS A 1 85 ? -9.156 -1.924 -8.220 1.00 90.12 85 HIS A O 1
ATOM 699 N N . ARG A 1 86 ? -6.956 -2.210 -8.519 1.00 86.94 86 ARG A N 1
ATOM 700 C CA . ARG A 1 86 ? -6.942 -1.611 -9.869 1.00 86.94 86 ARG A CA 1
ATOM 701 C C . ARG A 1 86 ? -7.425 -2.579 -10.944 1.00 86.94 86 ARG A C 1
ATOM 703 O O . ARG A 1 86 ? -7.938 -2.147 -11.967 1.00 86.94 86 ARG A O 1
ATOM 710 N N . GLN A 1 87 ? -7.245 -3.867 -10.692 1.00 83.25 87 GLN A N 1
ATOM 711 C CA . GLN A 1 87 ? -7.616 -4.971 -11.564 1.00 83.25 87 GLN A CA 1
ATOM 712 C C . GLN A 1 87 ? -8.164 -6.110 -10.699 1.00 83.25 87 GLN A C 1
ATOM 714 O O . GLN A 1 87 ? -7.820 -6.164 -9.513 1.00 83.25 87 GLN A O 1
ATOM 719 N N . PRO A 1 88 ? -8.987 -7.014 -11.254 1.00 83.75 88 PRO A N 1
ATOM 720 C CA . PRO A 1 88 ? -9.436 -8.184 -10.518 1.00 83.75 88 PRO A CA 1
ATOM 721 C C . PRO A 1 88 ? -8.234 -9.025 -10.078 1.00 83.75 88 PRO A C 1
ATOM 723 O O . PRO A 1 88 ? -7.333 -9.299 -10.872 1.00 83.75 88 PRO A O 1
ATOM 726 N N . GLN A 1 89 ? -8.192 -9.417 -8.808 1.00 77.44 89 GLN A N 1
ATOM 727 C CA . GLN A 1 89 ? -7.078 -10.183 -8.261 1.00 77.44 89 GLN A CA 1
ATOM 728 C C . GLN A 1 89 ? -7.555 -11.051 -7.104 1.00 77.44 89 GLN A C 1
ATOM 730 O O . GLN A 1 89 ? -8.173 -10.548 -6.176 1.00 77.44 89 GLN A O 1
ATOM 735 N N . MET A 1 90 ? -7.213 -12.346 -7.130 1.00 75.50 90 MET A N 1
ATOM 736 C CA . MET A 1 90 ? -7.424 -13.264 -6.000 1.00 75.50 90 MET A CA 1
ATOM 737 C C . MET A 1 90 ? -8.874 -13.218 -5.483 1.00 75.50 90 MET A C 1
ATOM 739 O O . MET A 1 90 ? -9.114 -12.992 -4.309 1.00 75.50 90 MET A O 1
ATOM 743 N N . GLY A 1 91 ? -9.859 -13.357 -6.374 1.00 82.56 91 GLY A N 1
ATOM 744 C CA . GLY A 1 91 ? -11.280 -13.334 -5.999 1.00 82.56 91 GLY A CA 1
ATOM 745 C C . GLY A 1 91 ? -11.863 -11.955 -5.659 1.00 82.56 91 GLY A C 1
ATOM 746 O O . GLY A 1 91 ? -13.063 -11.875 -5.417 1.00 82.56 91 GLY A O 1
ATOM 747 N N . PHE A 1 92 ? -11.068 -10.883 -5.686 1.00 88.12 92 PHE A N 1
ATOM 748 C CA . PHE A 1 92 ? -11.544 -9.506 -5.537 1.00 88.12 92 PHE A CA 1
ATOM 749 C C . PHE A 1 92 ? -11.744 -8.843 -6.900 1.00 88.12 92 PHE A C 1
ATOM 751 O O . PHE A 1 92 ? -10.951 -9.048 -7.825 1.00 88.12 92 PHE A O 1
ATOM 758 N N . ALA A 1 93 ? -12.796 -8.039 -7.025 1.00 89.81 93 ALA A N 1
ATOM 759 C CA . ALA A 1 93 ? -13.112 -7.297 -8.236 1.00 89.81 93 ALA A CA 1
ATOM 760 C C . ALA A 1 93 ? -12.291 -6.002 -8.335 1.00 89.81 93 ALA A C 1
ATOM 762 O O . ALA A 1 93 ? -11.818 -5.441 -7.344 1.00 89.81 93 ALA A O 1
ATOM 763 N N . ALA A 1 94 ? -12.146 -5.479 -9.555 1.00 90.25 94 ALA A N 1
ATOM 764 C CA . ALA A 1 94 ? -11.612 -4.135 -9.735 1.00 90.25 94 ALA A CA 1
ATOM 765 C C . ALA A 1 94 ? -12.527 -3.109 -9.046 1.00 90.25 94 ALA A C 1
ATOM 767 O O . ALA A 1 94 ? -13.745 -3.137 -9.205 1.00 90.25 94 ALA A O 1
ATOM 768 N N . GLY A 1 95 ? -11.930 -2.185 -8.300 1.00 91.75 95 GLY A N 1
ATOM 769 C CA . GLY A 1 95 ? -12.636 -1.180 -7.511 1.00 91.75 95 GLY A CA 1
ATOM 770 C C . GLY A 1 95 ? -12.905 -1.584 -6.063 1.00 91.75 95 GLY A C 1
ATOM 771 O O . GLY A 1 95 ? -13.144 -0.679 -5.258 1.00 91.75 95 GLY A O 1
ATOM 772 N N . ASP A 1 96 ? -12.789 -2.873 -5.715 1.00 94.12 96 ASP A N 1
ATOM 773 C CA . ASP A 1 96 ? -12.981 -3.345 -4.344 1.00 94.12 96 ASP A CA 1
ATOM 774 C C . ASP A 1 96 ? -12.011 -2.641 -3.399 1.00 94.12 96 ASP A C 1
ATOM 776 O O . ASP A 1 96 ? -10.789 -2.639 -3.593 1.00 94.12 96 ASP A O 1
ATOM 780 N N . ARG A 1 97 ? -12.584 -2.015 -2.372 1.00 95.44 97 ARG A N 1
ATOM 781 C CA . ARG A 1 97 ? -11.844 -1.289 -1.341 1.00 95.44 97 ARG A CA 1
ATOM 782 C C . ARG A 1 97 ? -11.164 -2.231 -0.348 1.00 95.44 97 ARG A C 1
ATOM 784 O O . ARG A 1 97 ? -11.695 -3.295 -0.031 1.00 95.44 97 ARG A O 1
ATOM 791 N N . PHE A 1 98 ? -10.007 -1.807 0.154 1.00 95.44 98 PHE A N 1
ATOM 792 C CA . PHE A 1 98 ? -9.215 -2.536 1.144 1.00 95.44 98 PHE A CA 1
ATOM 793 C C . PHE A 1 98 ? -8.473 -1.597 2.092 1.00 95.44 98 PHE A C 1
ATOM 795 O O . PHE A 1 98 ? -8.262 -0.421 1.779 1.00 95.44 98 PHE A O 1
ATOM 802 N N . ILE A 1 99 ? -8.018 -2.147 3.216 1.00 97.56 99 ILE A N 1
ATOM 803 C CA . ILE A 1 99 ? -6.987 -1.551 4.072 1.00 97.56 99 ILE A CA 1
ATOM 804 C C . ILE A 1 99 ? -5.738 -2.427 3.978 1.00 97.56 99 ILE A C 1
ATOM 806 O O . ILE A 1 99 ? -5.832 -3.646 4.048 1.00 97.56 99 ILE A O 1
ATOM 810 N N . ALA A 1 100 ? -4.569 -1.824 3.803 1.00 95.88 100 ALA A N 1
ATOM 811 C CA . ALA A 1 100 ? -3.288 -2.515 3.831 1.00 95.88 100 ALA A CA 1
ATOM 812 C C . ALA A 1 100 ? -2.475 -2.032 5.029 1.00 95.88 100 ALA A C 1
ATOM 814 O O . ALA A 1 100 ? -2.346 -0.826 5.216 1.00 95.88 100 ALA A O 1
ATOM 815 N N . VAL A 1 101 ? -1.893 -2.961 5.785 1.00 96.50 101 VAL A N 1
ATOM 816 C CA . VAL A 1 101 ? -0.850 -2.684 6.782 1.00 96.50 101 VAL A CA 1
ATOM 817 C C . VAL A 1 101 ? 0.426 -3.362 6.301 1.00 96.50 101 VAL A C 1
ATOM 819 O O . VAL A 1 101 ? 0.422 -4.568 6.061 1.00 96.50 101 VAL A O 1
ATOM 822 N N . PHE A 1 102 ? 1.503 -2.613 6.089 1.00 94.88 102 PHE A N 1
ATOM 823 C CA . PHE A 1 102 ? 2.705 -3.111 5.411 1.00 94.88 102 PHE A CA 1
ATOM 824 C C . PHE A 1 102 ? 3.997 -2.624 6.065 1.00 94.88 102 PHE A C 1
ATOM 826 O O . PHE A 1 102 ? 4.024 -1.575 6.707 1.00 94.88 102 PHE A O 1
ATOM 833 N N . ASP A 1 103 ? 5.082 -3.380 5.880 1.00 93.31 103 ASP A N 1
ATOM 834 C CA . ASP A 1 103 ? 6.393 -2.976 6.390 1.00 93.31 103 ASP A CA 1
ATOM 835 C C . ASP A 1 103 ? 6.986 -1.880 5.487 1.00 93.31 103 ASP A C 1
ATOM 837 O O . ASP A 1 103 ? 6.945 -1.992 4.256 1.00 93.31 103 ASP A O 1
ATOM 841 N N . GLN A 1 104 ? 7.606 -0.858 6.071 1.00 89.50 104 GLN A N 1
ATOM 842 C CA . GLN A 1 104 ? 8.314 0.202 5.342 1.00 89.50 104 GLN A CA 1
ATOM 843 C C . GLN A 1 104 ? 9.807 -0.096 5.124 1.00 89.50 104 GLN A C 1
ATOM 845 O O . GLN A 1 104 ? 10.499 0.665 4.439 1.00 89.50 104 GLN A O 1
ATOM 850 N N . THR A 1 105 ? 10.315 -1.202 5.671 1.00 80.12 105 THR A N 1
ATOM 851 C CA . THR A 1 105 ? 11.729 -1.594 5.582 1.00 80.12 105 THR A CA 1
ATOM 852 C C . THR A 1 105 ? 12.039 -2.332 4.278 1.00 80.12 105 THR A C 1
ATOM 854 O O . THR A 1 105 ? 11.293 -3.210 3.839 1.00 80.12 105 THR A O 1
ATOM 857 N N . TYR A 1 106 ? 13.181 -2.009 3.659 1.00 70.50 106 TYR A N 1
ATOM 858 C CA . TYR A 1 106 ? 13.633 -2.664 2.430 1.00 70.50 106 TYR A CA 1
ATOM 859 C C . TYR A 1 106 ? 13.860 -4.163 2.647 1.00 70.50 106 TYR A C 1
ATOM 861 O O . TYR A 1 106 ? 14.528 -4.560 3.598 1.00 70.50 106 TYR A O 1
ATOM 869 N N . GLY A 1 107 ? 13.322 -4.996 1.754 1.00 70.00 107 GLY A N 1
ATOM 870 C CA . GLY A 1 107 ? 13.440 -6.453 1.859 1.00 70.00 107 GLY A CA 1
ATOM 871 C C . GLY A 1 107 ? 12.473 -7.099 2.856 1.00 70.00 107 GLY A C 1
ATOM 872 O O . GLY A 1 107 ? 12.400 -8.324 2.868 1.00 70.00 107 GLY A O 1
ATOM 873 N N . SER A 1 108 ? 11.683 -6.292 3.582 1.00 77.06 108 SER A N 1
ATOM 874 C CA . SER A 1 108 ? 10.697 -6.689 4.592 1.00 77.06 108 SER A CA 1
ATOM 875 C C . SER A 1 108 ? 11.268 -7.468 5.786 1.00 77.06 108 SER A C 1
ATOM 877 O O . SER A 1 108 ? 12.009 -8.438 5.656 1.00 77.06 108 SER A O 1
ATOM 879 N N . LEU A 1 109 ? 10.849 -7.063 6.984 1.00 82.88 109 LEU A N 1
ATOM 880 C CA . LEU A 1 109 ? 11.121 -7.786 8.231 1.00 82.88 109 LEU A CA 1
ATOM 881 C C . LEU A 1 109 ? 9.955 -8.711 8.626 1.00 82.88 109 LEU A C 1
ATOM 883 O O . LEU A 1 109 ? 9.995 -9.360 9.667 1.00 82.88 109 LEU A O 1
ATOM 887 N N . ARG A 1 110 ? 8.921 -8.780 7.779 1.00 86.50 110 ARG A N 1
ATOM 888 C CA . ARG A 1 110 ? 7.664 -9.514 7.960 1.00 86.50 110 ARG A CA 1
ATOM 889 C C . ARG A 1 110 ? 6.947 -9.173 9.268 1.00 86.50 110 ARG A C 1
ATOM 891 O O . ARG A 1 110 ? 6.238 -10.016 9.815 1.00 86.50 110 ARG A O 1
ATOM 898 N N . LEU A 1 111 ? 7.098 -7.939 9.753 1.00 90.44 111 LEU A N 1
ATOM 899 C CA . LEU A 1 111 ? 6.543 -7.483 11.037 1.00 90.44 111 LEU A CA 1
ATOM 900 C C . LEU A 1 111 ? 5.019 -7.516 11.014 1.00 90.44 111 LEU A C 1
ATOM 902 O O . LEU A 1 111 ? 4.373 -8.036 11.925 1.00 90.44 111 LEU A O 1
ATOM 906 N N . THR A 1 112 ? 4.446 -7.028 9.916 1.00 93.31 112 THR A N 1
ATOM 907 C CA . THR A 1 112 ? 2.998 -7.017 9.687 1.00 93.31 112 THR A CA 1
ATOM 908 C C . THR A 1 112 ? 2.383 -8.407 9.595 1.00 93.31 112 THR A C 1
ATOM 910 O O . THR A 1 112 ? 1.183 -8.545 9.810 1.00 93.31 112 THR A O 1
ATOM 913 N N . GLY A 1 113 ? 3.189 -9.455 9.383 1.00 92.06 113 GLY A N 1
ATOM 914 C CA . GLY A 1 113 ? 2.735 -10.845 9.427 1.00 92.06 113 GLY A CA 1
ATOM 915 C C . GLY A 1 113 ? 2.105 -11.238 10.767 1.00 92.06 113 GLY A C 1
ATOM 916 O O . GLY A 1 113 ? 1.240 -12.108 10.782 1.00 92.06 113 GLY A O 1
ATOM 917 N N . ARG A 1 114 ? 2.447 -10.547 11.866 1.00 93.44 114 ARG A N 1
ATOM 918 C CA . ARG A 1 114 ? 1.794 -10.737 13.171 1.00 93.44 114 ARG A CA 1
ATOM 919 C C . ARG A 1 114 ? 0.287 -10.507 13.146 1.00 93.44 114 ARG A C 1
ATOM 921 O O . ARG A 1 114 ? -0.420 -11.131 13.921 1.00 93.44 114 ARG A O 1
ATOM 928 N N . LEU A 1 115 ? -0.221 -9.652 12.257 1.00 94.38 115 LEU A N 1
ATOM 929 C CA . LEU A 1 115 ? -1.667 -9.443 12.111 1.00 94.38 115 LEU A CA 1
ATOM 930 C C . LEU A 1 115 ? -2.401 -10.682 11.582 1.00 94.38 115 LEU A C 1
ATOM 932 O O . LEU A 1 115 ? -3.620 -10.721 11.654 1.00 94.38 115 LEU A O 1
ATOM 936 N N . LEU A 1 116 ? -1.695 -11.677 11.039 1.00 91.81 116 LEU A N 1
ATOM 937 C CA . LEU A 1 116 ? -2.298 -12.948 10.626 1.00 91.81 116 LEU A CA 1
ATOM 938 C C . LEU A 1 116 ? -2.441 -13.938 11.788 1.00 91.81 116 LEU A C 1
ATOM 940 O O . LEU A 1 116 ? -3.079 -14.974 11.623 1.00 91.81 116 LEU A O 1
ATOM 944 N N . GLU A 1 117 ? -1.841 -13.653 12.945 1.00 90.62 117 GLU A N 1
ATOM 945 C CA . GLU A 1 117 ? -2.054 -14.442 14.153 1.00 90.62 117 GLU A CA 1
ATOM 946 C C . GLU A 1 117 ? -3.467 -14.163 14.682 1.00 90.62 117 GLU A C 1
ATOM 948 O O . GLU A 1 117 ? -3.845 -13.006 14.883 1.00 90.62 117 GLU A O 1
ATOM 953 N N . GLU A 1 118 ? -4.229 -15.230 14.923 1.00 80.19 118 GLU A N 1
ATOM 954 C CA . GLU A 1 118 ? -5.659 -15.185 15.264 1.00 80.19 118 GLU A CA 1
ATOM 955 C C . GLU A 1 118 ? -5.967 -14.223 16.424 1.00 80.19 118 GLU A C 1
ATOM 957 O O . GLU A 1 118 ? -6.802 -13.327 16.309 1.00 80.19 118 GLU A O 1
ATOM 962 N N . GLU A 1 119 ? -5.207 -14.325 17.514 1.00 91.69 119 GLU A N 1
ATOM 963 C CA . GLU A 1 119 ? -5.374 -13.458 18.683 1.00 91.69 119 GLU A CA 1
ATOM 964 C C . GLU A 1 119 ? -4.922 -12.012 18.441 1.00 91.69 119 GLU A C 1
ATOM 966 O O . GLU A 1 119 ? -5.451 -11.079 19.051 1.00 91.69 119 GLU A O 1
ATOM 971 N N . THR A 1 120 ? -3.938 -11.796 17.568 1.00 94.75 120 THR A N 1
ATOM 972 C CA . THR A 1 120 ? -3.352 -10.469 17.363 1.00 94.75 120 THR A CA 1
ATOM 973 C C . THR A 1 120 ? -4.328 -9.563 16.624 1.00 94.75 120 THR A C 1
ATOM 975 O O . THR A 1 120 ? -4.589 -8.462 17.106 1.00 94.75 120 THR A O 1
ATOM 978 N N . LEU A 1 121 ? -4.932 -10.013 15.516 1.00 95.12 121 LEU A N 1
ATOM 979 C CA . LEU A 1 121 ? -5.922 -9.204 14.790 1.00 95.12 121 LEU A CA 1
ATOM 980 C C . LEU A 1 121 ? -7.107 -8.829 15.681 1.00 95.12 121 LEU A C 1
ATOM 982 O O . LEU A 1 121 ? -7.513 -7.667 15.715 1.00 95.12 121 LEU A O 1
ATOM 986 N N . ARG A 1 122 ? -7.621 -9.803 16.440 1.00 95.56 122 ARG A N 1
ATOM 987 C CA . ARG A 1 122 ? -8.722 -9.596 17.381 1.00 95.56 122 ARG A CA 1
ATOM 988 C C . ARG A 1 122 ? -8.385 -8.504 18.394 1.00 95.56 122 ARG A C 1
ATOM 990 O O . ARG A 1 122 ? -9.131 -7.538 18.528 1.00 95.56 122 ARG A O 1
ATOM 997 N N . ARG A 1 123 ? -7.225 -8.608 19.053 1.00 97.56 123 ARG A N 1
ATOM 998 C CA . ARG A 1 123 ? -6.755 -7.604 20.021 1.00 97.56 123 ARG A CA 1
ATOM 999 C C . ARG A 1 123 ? -6.574 -6.225 19.395 1.00 97.56 123 ARG A C 1
ATOM 1001 O O . ARG A 1 123 ? -6.885 -5.235 20.045 1.00 97.56 123 ARG A O 1
ATOM 1008 N N . VAL A 1 124 ? -6.090 -6.152 18.156 1.00 97.88 124 VAL A N 1
ATOM 1009 C CA . VAL A 1 124 ? -5.925 -4.883 17.434 1.00 97.88 124 VAL A CA 1
ATOM 1010 C C . VAL A 1 124 ? -7.271 -4.229 17.139 1.00 97.88 124 VAL A C 1
ATOM 1012 O O . VAL A 1 124 ? -7.409 -3.027 17.339 1.00 97.88 124 VAL A O 1
ATOM 1015 N N . LEU A 1 125 ? -8.274 -4.991 16.700 1.00 97.50 125 LEU A N 1
ATOM 1016 C CA . LEU A 1 125 ? -9.605 -4.447 16.415 1.00 97.50 125 LEU A CA 1
ATOM 1017 C C . LEU A 1 125 ? -10.355 -4.043 17.692 1.00 97.50 125 LEU A C 1
ATOM 1019 O O . LEU A 1 125 ? -10.973 -2.979 17.711 1.00 97.50 125 LEU A O 1
ATOM 1023 N N . ASP A 1 126 ? -10.251 -4.835 18.765 1.00 97.44 126 ASP A N 1
ATOM 1024 C CA . ASP A 1 126 ? -10.795 -4.476 20.083 1.00 97.44 126 ASP A CA 1
ATOM 1025 C C . ASP A 1 126 ? -10.144 -3.172 20.604 1.00 97.44 126 ASP A C 1
ATOM 1027 O O . ASP A 1 126 ? -10.839 -2.258 21.050 1.00 97.44 126 ASP A O 1
ATOM 1031 N N . GLU A 1 127 ? -8.819 -3.043 20.487 1.00 97.75 127 GLU A N 1
ATOM 1032 C CA . GLU A 1 127 ? -8.077 -1.853 20.924 1.00 97.75 127 GLU A CA 1
ATOM 1033 C C . GLU A 1 127 ? -8.383 -0.618 20.060 1.00 97.75 127 GLU A C 1
ATOM 1035 O O . GLU A 1 127 ? -8.566 0.485 20.579 1.00 97.75 127 GLU A O 1
ATOM 1040 N N . ALA A 1 128 ? -8.502 -0.788 18.740 1.00 97.69 128 ALA A N 1
ATOM 1041 C CA . ALA A 1 128 ? -8.937 0.265 17.826 1.00 97.69 128 ALA A CA 1
ATOM 1042 C C . ALA A 1 128 ? -10.331 0.787 18.203 1.00 97.69 128 ALA A C 1
ATOM 1044 O O . ALA A 1 128 ? -10.561 1.999 18.227 1.00 97.69 128 ALA A O 1
ATOM 1045 N N . LEU A 1 129 ? -11.258 -0.116 18.533 1.00 97.50 129 LEU A N 1
ATOM 1046 C CA . LEU A 1 129 ? -12.608 0.239 18.960 1.00 97.50 129 LEU A CA 1
ATOM 1047 C C . LEU A 1 129 ? -12.599 1.006 20.289 1.00 97.50 129 LEU A C 1
ATOM 1049 O O . LEU A 1 129 ? -13.331 1.987 20.434 1.00 97.50 129 LEU A O 1
ATOM 1053 N N . GLU A 1 130 ? -11.752 0.604 21.236 1.00 97.06 130 GLU A N 1
ATOM 1054 C CA . GLU A 1 130 ? -11.597 1.300 22.515 1.00 97.06 130 GLU A CA 1
ATOM 1055 C C . GLU A 1 130 ? -11.013 2.707 22.336 1.00 97.06 130 GLU A C 1
ATOM 1057 O O . GLU A 1 130 ? -11.539 3.677 22.891 1.00 97.06 130 GLU A O 1
ATOM 1062 N N . ILE A 1 131 ? -9.979 2.862 21.503 1.00 96.81 131 ILE A N 1
ATOM 1063 C CA . ILE A 1 131 ? -9.418 4.175 21.153 1.00 96.81 131 ILE A CA 1
ATOM 1064 C C . ILE A 1 131 ? -10.492 5.061 20.514 1.00 96.81 131 ILE A C 1
ATOM 1066 O O . ILE A 1 131 ? -10.644 6.214 20.915 1.00 96.81 131 ILE A O 1
ATOM 1070 N N . ALA A 1 132 ? -11.267 4.533 19.561 1.00 96.12 132 ALA A N 1
ATOM 1071 C CA . ALA A 1 132 ? -12.311 5.294 18.876 1.00 96.12 132 ALA A CA 1
ATOM 1072 C C . ALA A 1 132 ? -13.428 5.771 19.818 1.00 96.12 132 ALA A C 1
ATOM 1074 O O . ALA A 1 132 ? -13.982 6.850 19.612 1.00 96.12 132 ALA A O 1
ATOM 1075 N N . ARG A 1 133 ? -13.771 4.979 20.842 1.00 94.50 133 ARG A N 1
ATOM 1076 C CA . ARG A 1 133 ? -14.819 5.310 21.822 1.00 94.50 133 ARG A CA 1
ATOM 1077 C C . ARG A 1 133 ? -14.348 6.287 22.890 1.00 94.50 133 ARG A C 1
ATOM 1079 O O . ARG A 1 133 ? -15.103 7.170 23.284 1.00 94.50 133 ARG A O 1
ATOM 1086 N N . THR A 1 134 ? -13.125 6.103 23.375 1.00 94.31 134 THR A N 1
ATOM 1087 C CA . THR A 1 134 ? -12.570 6.907 24.472 1.00 94.31 134 THR A CA 1
ATOM 1088 C C . THR A 1 134 ? -11.931 8.202 23.992 1.00 94.31 134 THR A C 1
ATOM 1090 O O . THR A 1 134 ? -11.830 9.148 24.767 1.00 94.31 134 THR A O 1
ATOM 1093 N N . GLY A 1 135 ? -11.477 8.250 22.735 1.00 91.25 135 GLY A N 1
ATOM 1094 C CA . GLY A 1 135 ? -10.697 9.368 22.210 1.00 91.25 135 GLY A CA 1
ATOM 1095 C C . GLY A 1 135 ? -9.346 9.530 22.910 1.00 91.25 135 GLY A C 1
ATOM 1096 O O . GLY A 1 135 ? -8.804 10.627 22.931 1.00 91.25 135 GLY A O 1
ATOM 1097 N N . ARG A 1 136 ? -8.804 8.464 23.519 1.00 92.44 136 ARG A N 1
ATOM 1098 C CA . ARG A 1 136 ? -7.597 8.542 24.364 1.00 92.44 136 ARG A CA 1
ATOM 1099 C C . ARG A 1 136 ? -6.290 8.827 23.606 1.00 92.44 136 ARG A C 1
ATOM 1101 O O . ARG A 1 136 ? -5.262 9.008 24.249 1.00 92.44 136 ARG A O 1
ATOM 1108 N N . LEU A 1 137 ? -6.307 8.791 22.271 1.00 88.75 137 LEU A N 1
ATOM 1109 C CA . LEU A 1 137 ? -5.166 9.143 21.422 1.00 88.75 137 LEU A CA 1
ATOM 1110 C C . LEU A 1 137 ? -5.492 10.408 20.631 1.00 88.75 137 LEU A C 1
ATOM 1112 O O . LEU A 1 137 ? -6.343 10.377 19.743 1.00 88.75 137 LEU A O 1
ATOM 1116 N N . ASP A 1 138 ? -4.770 11.489 20.921 1.00 84.44 138 ASP A N 1
ATOM 1117 C CA . ASP A 1 138 ? -4.977 12.800 20.289 1.00 84.44 138 ASP A CA 1
ATOM 1118 C C . ASP A 1 138 ? -4.689 12.788 18.775 1.00 84.44 138 ASP A C 1
ATOM 1120 O O . ASP A 1 138 ? -5.313 13.522 18.009 1.00 84.44 138 ASP A O 1
ATOM 1124 N N . ASP A 1 139 ? -3.776 11.918 18.330 1.00 81.50 139 ASP A N 1
ATOM 1125 C CA . ASP A 1 139 ? -3.369 11.783 16.924 1.00 81.50 139 ASP A CA 1
ATOM 1126 C C . ASP A 1 139 ? -4.369 10.979 16.067 1.00 81.50 139 ASP A C 1
ATOM 1128 O O . ASP A 1 139 ? -4.148 10.765 14.870 1.00 81.50 139 ASP A O 1
ATOM 1132 N N . VAL A 1 140 ? -5.484 10.529 16.651 1.00 87.31 140 VAL A N 1
ATOM 1133 C CA . VAL A 1 140 ? -6.559 9.822 15.948 1.00 87.31 140 VAL A CA 1
ATOM 1134 C C . VAL A 1 140 ? -7.760 10.748 15.787 1.00 87.31 140 VAL A C 1
ATOM 1136 O O . VAL A 1 140 ? -8.413 11.145 16.750 1.00 87.31 140 VAL A O 1
ATOM 1139 N N . ALA A 1 141 ? -8.109 11.051 14.537 1.00 87.44 141 ALA A N 1
ATOM 1140 C CA . ALA A 1 141 ? -9.327 11.796 14.244 1.00 87.44 141 ALA A CA 1
ATOM 1141 C C . ALA A 1 141 ? -10.583 10.980 14.625 1.00 87.44 141 ALA A C 1
ATOM 1143 O O . ALA A 1 141 ? -10.636 9.782 14.327 1.00 87.44 141 ALA A O 1
ATOM 1144 N N . PRO A 1 142 ? -11.629 11.612 15.193 1.00 90.44 142 PRO A N 1
ATOM 1145 C CA . PRO A 1 142 ? -12.887 10.934 15.482 1.00 90.44 142 PRO A CA 1
ATOM 1146 C C . PRO A 1 142 ? -13.489 10.275 14.237 1.00 90.44 142 PRO A C 1
ATOM 1148 O O . PRO A 1 142 ? -13.545 10.876 13.159 1.00 90.44 142 PRO A O 1
ATOM 1151 N N . LEU A 1 143 ? -13.975 9.044 14.395 1.00 94.44 143 LEU A N 1
ATOM 1152 C CA . LEU A 1 143 ? -14.672 8.331 13.330 1.00 94.44 143 LEU A CA 1
ATOM 1153 C C . LEU A 1 143 ? -16.087 8.885 13.137 1.00 94.44 143 LEU A C 1
ATOM 1155 O O . LEU A 1 143 ? -16.762 9.269 14.092 1.00 94.44 143 LEU A O 1
ATOM 1159 N N . ASN A 1 144 ? -16.565 8.882 11.891 1.00 95.25 144 ASN A N 1
ATOM 1160 C CA . ASN A 1 144 ? -17.985 9.109 11.630 1.00 95.25 144 ASN A CA 1
ATOM 1161 C C . ASN A 1 144 ? -18.814 7.870 12.047 1.00 95.25 144 ASN A C 1
ATOM 1163 O O . ASN A 1 144 ? -18.255 6.775 12.174 1.00 95.25 144 ASN A O 1
ATOM 1167 N N . PRO A 1 145 ? -20.141 8.007 12.240 1.00 96.06 145 PRO A N 1
ATOM 1168 C CA . PRO A 1 145 ? -20.971 6.898 12.709 1.00 96.06 145 PRO A CA 1
ATOM 1169 C C . PRO A 1 145 ? -20.889 5.624 11.844 1.00 96.06 145 PRO A C 1
ATOM 1171 O O . PRO A 1 145 ? -20.742 4.552 12.431 1.00 96.06 145 PRO A O 1
ATOM 1174 N N . PRO A 1 146 ? -20.885 5.694 10.492 1.00 96.88 146 PRO A N 1
ATOM 1175 C CA . PRO A 1 146 ? -20.708 4.504 9.654 1.00 96.88 146 PRO A CA 1
ATOM 1176 C C . PRO A 1 146 ? -19.373 3.786 9.882 1.00 96.88 146 PRO A C 1
ATOM 1178 O O . PRO A 1 146 ? -19.344 2.566 10.009 1.00 96.88 146 PRO A O 1
ATOM 1181 N N . SER A 1 147 ? -18.263 4.527 10.005 1.00 96.94 147 SER A N 1
ATOM 1182 C CA . SER A 1 147 ? -16.943 3.920 10.235 1.00 96.94 147 SER A CA 1
ATOM 1183 C C . SER A 1 147 ? -16.837 3.283 11.619 1.00 96.94 147 SER A C 1
ATOM 1185 O O . SER A 1 147 ? -16.224 2.229 11.754 1.00 96.94 147 SER A O 1
ATOM 1187 N N . LEU A 1 148 ? -17.445 3.893 12.643 1.00 96.88 148 LEU A N 1
ATOM 1188 C CA . LEU A 1 148 ? -17.488 3.312 13.986 1.00 96.88 148 LEU A CA 1
ATOM 1189 C C . LEU A 1 148 ? -18.322 2.023 14.016 1.00 96.88 148 LEU A C 1
ATOM 1191 O O . LEU A 1 148 ? -17.901 1.041 14.623 1.00 96.88 148 LEU A O 1
ATOM 1195 N N . ALA A 1 149 ? -19.477 2.013 13.343 1.00 96.75 149 ALA A N 1
ATOM 1196 C CA . ALA A 1 149 ? -20.321 0.826 13.230 1.00 96.75 149 ALA A CA 1
ATOM 1197 C C . ALA A 1 149 ? -19.604 -0.312 12.487 1.00 96.75 149 ALA A C 1
ATOM 1199 O O . ALA A 1 149 ? -19.607 -1.444 12.966 1.00 96.75 149 ALA A O 1
ATOM 1200 N N . ALA A 1 150 ? -18.925 -0.001 11.378 1.00 97.12 150 ALA A N 1
ATOM 1201 C CA . ALA A 1 150 ? -18.127 -0.971 10.633 1.00 97.12 150 ALA A CA 1
ATOM 1202 C C . ALA A 1 150 ? -16.980 -1.544 11.481 1.00 97.12 150 ALA A C 1
ATOM 1204 O O . ALA A 1 150 ? -16.798 -2.755 11.526 1.00 97.12 150 ALA A O 1
ATOM 1205 N N . LEU A 1 151 ? -16.241 -0.700 12.211 1.00 97.44 151 LEU A N 1
ATOM 1206 C CA . LEU A 1 151 ? -15.176 -1.166 13.105 1.00 97.44 151 LEU A CA 1
ATOM 1207 C C . LEU A 1 151 ? -15.714 -2.103 14.195 1.00 97.44 151 LEU A C 1
ATOM 1209 O O . LEU A 1 151 ? -15.083 -3.111 14.505 1.00 97.44 151 LEU A O 1
ATOM 1213 N N . GLN A 1 152 ? -16.882 -1.786 14.756 1.00 97.38 152 GLN A N 1
ATOM 1214 C CA . GLN A 1 152 ? -17.537 -2.640 15.739 1.00 97.38 152 GLN A CA 1
ATOM 1215 C C . GLN A 1 152 ? -17.933 -3.995 15.138 1.00 97.38 152 GLN A C 1
ATOM 1217 O O . GLN A 1 152 ? -17.671 -5.022 15.754 1.00 97.38 152 GLN A O 1
ATOM 1222 N N . GLU A 1 153 ? -18.509 -4.015 13.936 1.00 96.88 153 GLU A N 1
ATOM 1223 C CA . GLU A 1 153 ? -18.820 -5.255 13.215 1.00 96.88 153 GLU A CA 1
ATOM 1224 C C . GLU A 1 153 ? -17.559 -6.099 12.972 1.00 96.88 153 GLU A C 1
ATOM 1226 O O . GLU A 1 153 ? -17.553 -7.296 13.252 1.00 96.88 153 GLU A O 1
ATOM 1231 N N . TRP A 1 154 ? -16.466 -5.482 12.514 1.00 95.81 154 TRP A N 1
ATOM 1232 C CA . TRP A 1 154 ? -15.211 -6.191 12.246 1.00 95.81 154 TRP A CA 1
ATOM 1233 C C . TRP A 1 154 ? -14.604 -6.786 13.515 1.00 95.81 154 TRP A C 1
ATOM 1235 O O . TRP A 1 154 ? -14.119 -7.916 13.482 1.00 95.81 154 TRP A O 1
ATOM 1245 N N . ALA A 1 155 ? -14.652 -6.052 14.630 1.00 95.69 155 ALA A N 1
ATOM 1246 C CA . ALA A 1 155 ? -14.187 -6.542 15.923 1.00 95.69 155 ALA A CA 1
ATOM 1247 C C . ALA A 1 155 ? -15.006 -7.752 16.401 1.00 95.69 155 ALA A C 1
ATOM 1249 O O . ALA A 1 155 ? -14.426 -8.717 16.891 1.00 95.69 155 ALA A O 1
ATOM 1250 N N . GLU A 1 156 ? -16.332 -7.742 16.217 1.00 95.38 156 GLU A N 1
ATOM 1251 C CA . GLU A 1 156 ? -17.177 -8.899 16.541 1.00 95.38 156 GLU A CA 1
ATOM 1252 C C . GLU A 1 156 ? -16.873 -10.105 15.640 1.00 95.38 156 GLU A C 1
ATOM 1254 O O . GLU A 1 156 ? -16.734 -11.222 16.136 1.00 95.38 156 GLU A O 1
ATOM 1259 N N . LEU A 1 157 ? -16.704 -9.897 14.330 1.00 93.44 157 LEU A N 1
ATOM 1260 C CA . LEU A 1 157 ? -16.365 -10.974 13.392 1.00 93.44 157 LEU A CA 1
ATOM 1261 C C . LEU A 1 157 ? -15.001 -11.605 13.691 1.00 93.44 157 LEU A C 1
ATOM 1263 O O . LEU A 1 157 ? -14.857 -12.822 13.598 1.00 93.44 157 LEU A O 1
ATOM 1267 N N . ALA A 1 158 ? -14.019 -10.801 14.100 1.00 92.19 158 ALA A N 1
ATOM 1268 C CA . ALA A 1 158 ? -12.682 -11.274 14.454 1.00 92.19 158 ALA A CA 1
ATOM 1269 C C . ALA A 1 158 ? -12.635 -12.124 15.738 1.00 92.19 158 ALA A C 1
ATOM 1271 O O . ALA A 1 158 ? -11.582 -12.661 16.069 1.00 92.19 158 ALA A O 1
ATOM 1272 N N . ARG A 1 159 ? -13.750 -12.251 16.472 1.00 91.94 159 ARG A N 1
ATOM 1273 C CA . ARG A 1 159 ? -13.882 -13.186 17.603 1.00 91.94 159 ARG A CA 1
ATOM 1274 C C . ARG A 1 159 ? -14.275 -14.599 17.171 1.00 91.94 159 ARG A C 1
ATOM 1276 O O . ARG A 1 159 ? -14.237 -15.504 18.000 1.00 91.94 159 ARG A O 1
ATOM 1283 N N . GLY A 1 160 ? -14.702 -14.779 15.920 1.00 89.00 160 GLY A N 1
ATOM 1284 C CA . GLY A 1 160 ? -14.955 -16.096 15.343 1.00 89.00 160 GLY A CA 1
ATOM 1285 C C . GLY A 1 160 ? -13.662 -16.852 15.031 1.00 89.00 160 GLY A C 1
ATOM 1286 O O . GLY A 1 160 ? -12.572 -16.288 15.071 1.00 89.00 160 GLY A O 1
ATOM 1287 N N . GLU A 1 161 ? -13.792 -18.134 14.692 1.00 86.06 161 GLU A N 1
ATOM 1288 C CA . GLU A 1 161 ? -12.653 -18.960 14.275 1.00 86.06 161 GLU A CA 1
ATOM 1289 C C . GLU A 1 161 ? -12.108 -18.514 12.915 1.00 86.06 161 GLU A C 1
ATOM 1291 O O . GLU A 1 161 ? -12.856 -18.306 11.952 1.00 86.06 161 GLU A O 1
ATOM 1296 N N . SER A 1 162 ? -10.784 -18.414 12.824 1.00 85.75 162 SER A N 1
ATOM 1297 C CA . SER A 1 162 ? -10.102 -18.116 11.570 1.00 85.75 162 SER A CA 1
ATOM 1298 C C . SER A 1 162 ? -10.051 -19.340 10.648 1.00 85.75 162 SER A C 1
ATOM 1300 O O . SER A 1 162 ? -9.813 -20.472 11.070 1.00 85.75 162 SER A O 1
ATOM 1302 N N . GLN A 1 163 ? -10.259 -19.120 9.346 1.00 85.31 163 GLN A N 1
ATOM 1303 C CA . GLN A 1 163 ? -10.127 -20.164 8.328 1.00 85.31 163 GLN A CA 1
ATOM 1304 C C . GLN A 1 163 ? -9.143 -19.729 7.238 1.00 85.31 163 GLN A C 1
ATOM 1306 O O . GLN A 1 163 ? -9.213 -18.585 6.776 1.00 85.31 163 GLN A O 1
ATOM 1311 N N . PRO A 1 164 ? -8.232 -20.615 6.790 1.00 84.25 164 PRO A N 1
ATOM 1312 C CA . PRO A 1 164 ? -7.325 -20.302 5.697 1.00 84.25 164 PRO A CA 1
ATOM 1313 C C . PRO A 1 164 ? -8.090 -19.954 4.421 1.00 84.25 164 PRO A C 1
ATOM 1315 O O . PRO A 1 164 ? -8.887 -20.746 3.916 1.00 84.25 164 PRO A O 1
ATOM 1318 N N . LEU A 1 165 ? -7.800 -18.783 3.862 1.00 79.56 165 LEU A N 1
ATOM 1319 C CA . LEU A 1 165 ? -8.350 -18.379 2.578 1.00 79.56 165 LEU A CA 1
ATOM 1320 C C . LEU A 1 165 ? -7.530 -19.019 1.451 1.00 79.56 165 LEU A C 1
ATOM 1322 O O . LEU A 1 165 ? -6.354 -18.705 1.264 1.00 79.56 165 LEU A O 1
ATOM 1326 N N . SER A 1 166 ? -8.152 -19.932 0.703 1.00 71.50 166 SER A N 1
ATOM 1327 C CA . SER A 1 166 ? -7.548 -20.544 -0.481 1.00 71.50 166 SER A CA 1
ATOM 1328 C C . SER A 1 166 ? -8.048 -19.843 -1.735 1.00 71.50 166 SER A C 1
ATOM 1330 O O . SER A 1 166 ? -9.246 -19.821 -2.013 1.00 71.50 166 SER A O 1
ATOM 1332 N N . PHE A 1 167 ? -7.123 -19.294 -2.516 1.00 68.06 167 PHE A N 1
ATOM 1333 C CA . PHE A 1 167 ? -7.426 -18.791 -3.847 1.00 68.06 167 PHE A CA 1
ATOM 1334 C C . PHE A 1 167 ? -7.071 -19.865 -4.867 1.00 68.06 167 PHE A C 1
ATOM 1336 O O . PHE A 1 167 ? -5.951 -20.383 -4.862 1.00 68.06 167 PHE A O 1
ATOM 1343 N N . ALA A 1 168 ? -7.999 -20.177 -5.773 1.00 57.25 168 ALA A N 1
ATOM 1344 C CA . ALA A 1 168 ? -7.663 -20.963 -6.948 1.00 57.25 168 ALA A CA 1
ATOM 1345 C C . ALA A 1 168 ? -6.612 -20.180 -7.748 1.00 57.25 168 ALA A C 1
ATOM 1347 O O . ALA A 1 168 ? -6.915 -19.141 -8.337 1.00 57.25 168 ALA A O 1
ATOM 1348 N N . ARG A 1 169 ? -5.358 -20.648 -7.745 1.00 51.00 169 ARG A N 1
ATOM 1349 C CA . ARG A 1 169 ? -4.395 -20.208 -8.754 1.00 51.00 169 ARG A CA 1
ATOM 1350 C C . ARG A 1 169 ? -4.967 -20.659 -10.091 1.00 51.00 169 ARG A C 1
ATOM 1352 O O . ARG A 1 169 ? -5.096 -21.860 -10.319 1.00 51.00 169 ARG A O 1
ATOM 1359 N N . GLY A 1 170 ? -5.331 -19.702 -10.944 1.00 49.56 170 GLY A N 1
ATOM 1360 C CA . GLY A 1 170 ? -5.530 -20.000 -12.357 1.00 49.56 170 GLY A CA 1
ATOM 1361 C C . GLY A 1 170 ? -4.281 -20.707 -12.895 1.00 49.56 170 GLY A C 1
ATOM 1362 O O . GLY A 1 170 ? -3.196 -20.508 -12.329 1.00 49.56 170 GLY A O 1
ATOM 1363 N N . PRO A 1 171 ? -4.414 -21.565 -13.918 1.00 40.75 171 PRO A N 1
ATOM 1364 C CA . PRO A 1 171 ? -3.253 -22.177 -14.543 1.00 40.75 171 PRO A CA 1
ATOM 1365 C C . PRO A 1 171 ? -2.272 -21.056 -14.893 1.00 40.75 171 PRO A C 1
ATOM 1367 O O . PRO A 1 171 ? -2.634 -20.084 -15.551 1.00 40.75 171 PRO A O 1
ATOM 1370 N N . ALA A 1 172 ? -1.053 -21.138 -14.359 1.00 46.53 172 ALA A N 1
ATOM 1371 C CA . ALA A 1 172 ? 0.027 -20.349 -14.911 1.00 46.53 172 ALA A CA 1
ATOM 1372 C C . ALA A 1 172 ? 0.204 -20.902 -16.320 1.00 46.53 172 ALA A C 1
ATOM 1374 O O . ALA A 1 172 ? 0.591 -22.062 -16.454 1.00 46.53 172 ALA A O 1
ATOM 1375 N N . ASP A 1 173 ? -0.163 -20.128 -17.339 1.00 44.56 173 ASP A N 1
ATOM 1376 C CA . ASP A 1 173 ? 0.187 -20.473 -18.709 1.00 44.56 173 ASP A CA 1
ATOM 1377 C C . ASP A 1 173 ? 1.712 -20.570 -18.744 1.00 44.56 173 ASP A C 1
ATOM 1379 O O . ASP A 1 173 ? 2.422 -19.561 -18.692 1.00 44.56 173 ASP A O 1
ATOM 1383 N N . GLU A 1 174 ? 2.231 -21.798 -18.721 1.00 43.66 174 GLU A N 1
ATOM 1384 C CA . GLU A 1 174 ? 3.637 -22.029 -18.989 1.00 43.66 174 GLU A CA 1
ATOM 1385 C C . GLU A 1 174 ? 3.885 -21.497 -20.402 1.00 43.66 174 GLU A C 1
ATOM 1387 O O . GLU A 1 174 ? 3.208 -21.945 -21.337 1.00 43.66 174 GLU A O 1
ATOM 1392 N N . PRO A 1 175 ? 4.791 -20.517 -20.579 1.00 49.78 175 PRO A N 1
ATOM 1393 C CA . PRO A 1 175 ? 5.055 -19.955 -21.889 1.00 49.78 175 PRO A CA 1
ATOM 1394 C C . PRO A 1 175 ? 5.554 -21.079 -22.796 1.00 49.78 175 PRO A C 1
ATOM 1396 O O . PRO A 1 175 ? 6.679 -21.562 -22.685 1.00 49.78 175 PRO A O 1
ATOM 1399 N N . THR A 1 176 ? 4.664 -21.534 -23.668 1.00 46.38 176 THR A N 1
ATOM 1400 C CA . THR A 1 176 ? 4.928 -22.550 -24.674 1.00 46.38 176 THR A CA 1
ATOM 1401 C C . THR A 1 176 ? 5.361 -21.811 -25.936 1.00 46.38 176 THR A C 1
ATOM 1403 O O . THR A 1 176 ? 4.546 -21.192 -26.613 1.00 46.38 176 THR A O 1
ATOM 1406 N N . GLY A 1 177 ? 6.665 -21.843 -26.227 1.00 57.59 177 GLY A N 1
ATOM 1407 C CA . GLY A 1 177 ? 7.260 -21.323 -27.466 1.00 57.59 177 GLY A CA 1
ATOM 1408 C C . GLY A 1 177 ? 8.325 -20.237 -27.266 1.00 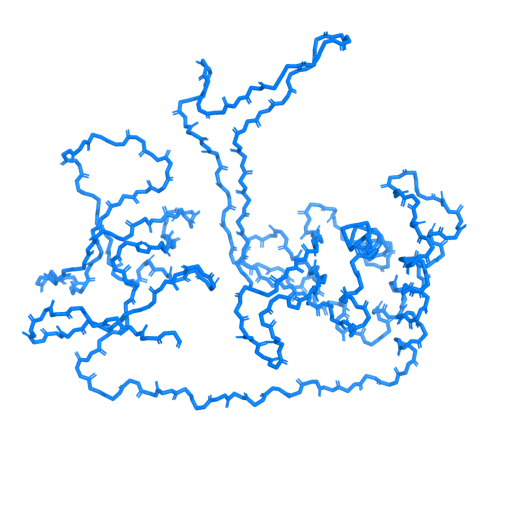57.59 177 GLY A C 1
ATOM 1409 O O . GLY A 1 177 ? 8.481 -19.698 -26.176 1.00 57.59 177 GLY A O 1
ATOM 1410 N N . GLU A 1 178 ? 9.045 -19.915 -28.347 1.00 70.62 178 GLU A N 1
ATOM 1411 C CA . GLU A 1 178 ? 10.182 -18.971 -28.500 1.00 70.62 178 GLU A CA 1
ATOM 1412 C C . GLU A 1 178 ? 9.874 -17.496 -28.159 1.00 70.62 178 GLU A C 1
ATOM 1414 O O . GLU A 1 178 ? 10.602 -16.575 -28.538 1.00 70.62 178 GLU A O 1
ATOM 1419 N N . ARG A 1 179 ? 8.783 -17.257 -27.431 1.00 82.06 179 ARG A N 1
ATOM 1420 C CA . ARG A 1 179 ? 8.271 -15.943 -27.073 1.00 82.06 179 ARG A CA 1
ATOM 1421 C C . ARG A 1 179 ? 8.549 -15.641 -25.615 1.00 82.06 179 ARG A C 1
ATOM 1423 O O . ARG A 1 179 ? 8.182 -16.398 -24.720 1.00 82.06 179 ARG A O 1
ATOM 1430 N N . ILE A 1 180 ? 9.170 -14.494 -25.374 1.00 86.12 180 ILE A N 1
ATOM 1431 C CA . ILE A 1 180 ? 9.566 -14.071 -24.032 1.00 86.12 180 ILE A CA 1
ATOM 1432 C C . ILE A 1 180 ? 8.577 -13.017 -23.522 1.00 86.12 180 ILE A C 1
ATOM 1434 O O . ILE A 1 180 ? 8.339 -12.029 -24.222 1.00 86.12 180 ILE A O 1
ATOM 1438 N N . PRO A 1 181 ? 8.010 -13.172 -22.311 1.00 89.69 181 PRO A N 1
ATOM 1439 C CA . PRO A 1 181 ? 7.190 -12.131 -21.711 1.00 89.69 181 PRO A CA 1
ATOM 1440 C C . PRO A 1 181 ? 8.046 -10.900 -21.397 1.00 89.69 181 PRO A C 1
ATOM 1442 O O . PRO A 1 181 ? 9.087 -10.983 -20.743 1.00 89.69 181 PRO A O 1
ATOM 1445 N N . ILE A 1 182 ? 7.582 -9.744 -21.850 1.00 92.69 182 ILE A N 1
ATOM 1446 C CA . ILE A 1 182 ? 8.229 -8.446 -21.679 1.00 92.69 182 ILE A CA 1
ATOM 1447 C C . ILE A 1 182 ? 7.221 -7.405 -21.190 1.00 92.69 182 ILE A C 1
ATOM 1449 O O . ILE A 1 182 ? 6.007 -7.562 -21.307 1.00 92.69 182 ILE A O 1
ATOM 1453 N N . ILE A 1 183 ? 7.732 -6.302 -20.659 1.00 93.69 183 ILE A N 1
ATOM 1454 C CA . ILE A 1 183 ? 6.965 -5.085 -20.420 1.00 93.69 183 ILE A CA 1
ATOM 1455 C C . ILE A 1 183 ? 6.737 -4.430 -21.781 1.00 93.69 183 ILE A C 1
ATOM 1457 O O . ILE A 1 183 ? 7.683 -4.190 -22.535 1.00 93.69 183 ILE A O 1
ATOM 1461 N N . ALA A 1 184 ? 5.479 -4.147 -22.099 1.00 93.19 184 ALA A N 1
ATOM 1462 C CA . ALA A 1 184 ? 5.105 -3.543 -23.365 1.00 93.19 184 ALA A CA 1
ATOM 1463 C C . ALA A 1 184 ? 5.747 -2.148 -23.521 1.00 93.19 184 ALA A C 1
ATOM 1465 O O . ALA A 1 184 ? 5.761 -1.368 -22.559 1.00 93.19 184 ALA A O 1
ATOM 1466 N N . PRO A 1 185 ? 6.218 -1.778 -24.726 1.00 93.81 185 PRO A N 1
ATOM 1467 C CA . PRO A 1 185 ? 6.581 -0.400 -25.034 1.00 93.81 185 PRO A CA 1
ATOM 1468 C C . PRO A 1 185 ? 5.457 0.592 -24.682 1.00 93.81 185 PRO A C 1
ATOM 1470 O O . PRO A 1 185 ? 4.266 0.298 -24.791 1.00 93.81 185 PRO A O 1
ATOM 1473 N N . GLY A 1 186 ? 5.838 1.776 -24.211 1.00 91.81 186 GLY A N 1
ATOM 1474 C CA . GLY A 1 186 ? 4.940 2.776 -23.634 1.00 91.81 186 GLY A CA 1
ATOM 1475 C C . GLY A 1 186 ? 4.429 2.434 -22.228 1.00 91.81 186 GLY A C 1
ATOM 1476 O O . GLY A 1 186 ? 3.530 3.119 -21.731 1.00 91.81 186 GLY A O 1
ATOM 1477 N N . SER A 1 187 ? 4.940 1.376 -21.593 1.00 93.25 187 SER A N 1
ATOM 1478 C CA . SER A 1 187 ? 4.630 1.013 -20.207 1.00 93.25 187 SER A CA 1
ATOM 1479 C C . SER A 1 187 ? 5.823 1.239 -19.274 1.00 93.25 187 SER A C 1
ATOM 1481 O O . SER A 1 187 ? 6.914 1.602 -19.710 1.00 93.25 187 SER A O 1
ATOM 1483 N N . VAL A 1 188 ? 5.603 1.083 -17.970 1.00 91.94 188 VAL A N 1
ATOM 1484 C CA . VAL A 1 188 ? 6.576 1.429 -16.927 1.00 91.94 188 VAL A CA 1
ATOM 1485 C C . VAL A 1 188 ? 6.957 0.176 -16.158 1.00 91.94 188 VAL A C 1
ATOM 1487 O O . VAL A 1 188 ? 6.071 -0.559 -15.732 1.00 91.94 188 VAL A O 1
ATOM 1490 N N . GLY A 1 189 ? 8.255 -0.053 -15.979 1.00 91.50 189 GLY A N 1
ATOM 1491 C CA . GLY A 1 189 ? 8.816 -1.011 -15.023 1.00 91.50 189 GLY A CA 1
ATOM 1492 C C . GLY A 1 189 ? 9.652 -0.295 -13.964 1.00 91.50 189 GLY A C 1
ATOM 1493 O O . GLY A 1 189 ? 9.762 0.930 -13.990 1.00 91.50 189 GLY A O 1
ATOM 1494 N N . TRP A 1 190 ? 10.285 -1.037 -13.059 1.00 90.00 190 TRP A N 1
ATOM 1495 C CA . TRP A 1 190 ? 11.356 -0.486 -12.215 1.00 90.00 190 TRP A CA 1
ATOM 1496 C C . TRP A 1 190 ? 12.699 -1.118 -12.541 1.00 90.00 190 TRP A C 1
ATOM 1498 O O . TRP A 1 190 ? 12.740 -2.246 -13.019 1.00 90.00 190 TRP A O 1
ATOM 1508 N N . VAL A 1 191 ? 13.798 -0.428 -12.249 1.00 88.69 191 VAL A N 1
ATOM 1509 C CA . VAL A 1 191 ? 15.161 -0.954 -12.390 1.00 88.69 191 VAL A CA 1
ATOM 1510 C C . VAL A 1 191 ? 15.659 -1.430 -11.032 1.00 88.69 191 VAL A C 1
ATOM 1512 O O . VAL A 1 191 ? 15.923 -0.620 -10.144 1.00 88.69 191 VAL A O 1
ATOM 1515 N N . ILE A 1 192 ? 15.823 -2.742 -10.865 1.00 83.25 192 ILE A N 1
ATOM 1516 C CA . ILE A 1 192 ? 16.170 -3.350 -9.567 1.00 83.25 192 ILE A CA 1
ATOM 1517 C C . ILE A 1 192 ? 17.554 -2.882 -9.089 1.00 83.25 192 ILE A C 1
ATOM 1519 O O . ILE A 1 192 ? 17.781 -2.669 -7.901 1.00 83.25 192 ILE A O 1
ATOM 1523 N N . THR A 1 193 ? 18.491 -2.703 -10.020 1.00 82.25 193 THR A N 1
ATOM 1524 C CA . THR A 1 193 ? 19.887 -2.355 -9.720 1.00 82.25 193 THR A CA 1
ATOM 1525 C C . THR A 1 193 ? 20.102 -0.876 -9.405 1.00 82.25 193 THR A C 1
ATOM 1527 O O . THR A 1 193 ? 21.171 -0.512 -8.927 1.00 82.25 193 THR A O 1
ATOM 1530 N N . GLU A 1 194 ? 19.116 -0.017 -9.666 1.00 78.12 194 GLU A N 1
ATOM 1531 C CA . GLU A 1 194 ? 19.218 1.436 -9.484 1.00 78.12 194 GLU A CA 1
ATOM 1532 C C . GLU A 1 194 ? 18.138 1.934 -8.518 1.00 78.12 194 GLU A C 1
ATOM 1534 O O . GLU A 1 194 ? 17.270 2.729 -8.872 1.00 78.12 194 GLU A O 1
ATOM 1539 N N . SER A 1 195 ? 18.168 1.431 -7.280 1.00 73.75 195 SER A N 1
ATOM 1540 C CA . SER A 1 195 ? 17.263 1.864 -6.202 1.00 73.75 195 SER A CA 1
ATOM 1541 C C . SER A 1 195 ? 15.769 1.760 -6.557 1.00 73.75 195 SER A C 1
ATOM 1543 O O . SER A 1 195 ? 14.964 2.573 -6.101 1.00 73.75 195 SER A O 1
ATOM 1545 N N . ASN A 1 196 ? 15.395 0.771 -7.378 1.00 80.31 196 ASN A N 1
ATOM 1546 C CA . ASN A 1 196 ? 14.034 0.559 -7.886 1.00 80.31 196 ASN A CA 1
ATOM 1547 C C . ASN A 1 196 ? 13.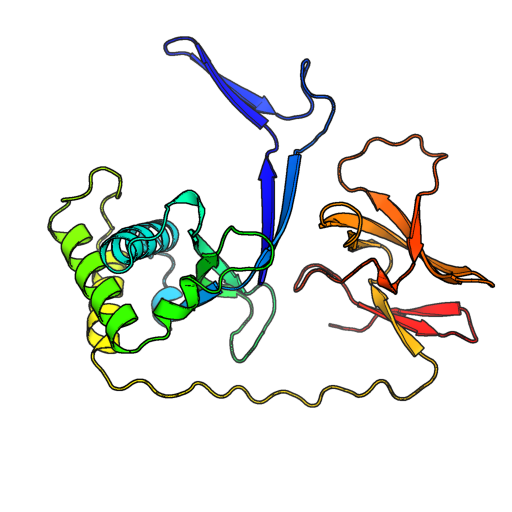436 1.788 -8.590 1.00 80.31 196 ASN A C 1
ATOM 1549 O O . ASN A 1 196 ? 12.229 2.039 -8.511 1.00 80.31 196 ASN A O 1
ATOM 1553 N N . GLN A 1 197 ? 14.263 2.581 -9.272 1.00 84.56 197 GLN A N 1
ATOM 1554 C CA . GLN A 1 197 ? 13.779 3.733 -10.023 1.00 84.56 197 GLN A CA 1
ATOM 1555 C C . GLN A 1 197 ? 12.848 3.291 -11.158 1.00 84.56 197 GLN A C 1
ATOM 1557 O O . GLN A 1 197 ? 13.109 2.303 -11.845 1.00 84.56 197 GLN A O 1
ATOM 1562 N N . GLU A 1 198 ? 11.752 4.025 -11.357 1.00 89.44 198 GLU A N 1
ATOM 1563 C CA . GLU A 1 198 ? 10.820 3.753 -12.452 1.00 89.44 198 GLU A CA 1
ATOM 1564 C C . GLU A 1 198 ? 11.456 4.069 -13.808 1.00 89.44 198 GLU A C 1
ATOM 1566 O O . GLU A 1 198 ? 12.115 5.098 -13.999 1.00 89.44 198 GLU A O 1
ATOM 1571 N N . PHE A 1 199 ? 11.209 3.187 -14.768 1.00 91.44 199 PHE A N 1
ATOM 1572 C CA . PHE A 1 199 ? 11.743 3.239 -16.116 1.00 91.44 199 PHE A CA 1
ATOM 1573 C C . PHE A 1 199 ? 10.611 3.088 -17.125 1.00 91.44 199 PHE A C 1
ATOM 1575 O O . PHE A 1 199 ? 9.907 2.076 -17.147 1.00 91.44 199 PHE A O 1
ATOM 1582 N N . LEU A 1 200 ? 10.437 4.112 -17.958 1.00 92.38 200 LEU A N 1
ATOM 1583 C CA . LEU A 1 200 ? 9.520 4.073 -19.085 1.00 92.38 200 LEU A CA 1
ATOM 1584 C C . LEU A 1 200 ? 10.179 3.273 -20.207 1.00 92.38 200 LEU A C 1
ATOM 1586 O O . LEU A 1 200 ? 11.191 3.701 -20.762 1.00 92.38 200 LEU A O 1
ATOM 1590 N N . VAL A 1 201 ? 9.593 2.128 -20.543 1.00 93.69 201 VAL A N 1
ATOM 1591 C CA . VAL A 1 201 ? 10.030 1.297 -21.664 1.00 93.69 201 VAL A CA 1
ATOM 1592 C C . VAL A 1 201 ? 9.534 1.938 -22.952 1.00 93.69 201 VAL A C 1
ATOM 1594 O O . VAL A 1 201 ? 8.334 2.006 -23.187 1.00 93.69 201 VAL A O 1
ATOM 1597 N N . GLU A 1 202 ? 10.439 2.397 -23.808 1.00 92.88 202 GLU A N 1
ATOM 1598 C CA . GLU A 1 202 ? 10.100 2.994 -25.111 1.00 92.88 202 GLU A CA 1
ATOM 1599 C C . GLU A 1 202 ? 10.291 1.997 -26.259 1.00 92.88 202 GLU A C 1
ATOM 1601 O O . GLU A 1 202 ? 9.700 2.135 -27.327 1.00 92.88 202 GLU A O 1
ATOM 1606 N N . GLY A 1 203 ? 11.095 0.956 -26.044 1.00 91.62 203 GLY A N 1
ATOM 1607 C CA . GLY A 1 203 ? 11.222 -0.154 -26.976 1.00 91.62 203 GLY A CA 1
ATOM 1608 C C . GLY A 1 203 ? 12.016 -1.318 -26.403 1.00 91.62 203 GLY A C 1
ATOM 1609 O O . GLY A 1 203 ? 12.691 -1.191 -25.378 1.00 91.62 203 GLY A O 1
ATOM 1610 N N . VAL A 1 204 ? 11.952 -2.443 -27.108 1.00 92.75 204 VAL A N 1
ATOM 1611 C CA . VAL A 1 204 ? 12.697 -3.668 -26.802 1.00 92.75 204 VAL A CA 1
ATOM 1612 C C . VAL A 1 204 ? 13.540 -4.025 -28.015 1.00 92.75 204 VAL A C 1
ATOM 1614 O O . VAL A 1 204 ? 13.096 -3.844 -29.148 1.00 92.75 204 VAL A O 1
ATOM 1617 N N . PHE A 1 205 ? 14.765 -4.484 -27.793 1.00 91.19 205 PHE A N 1
ATOM 1618 C CA . PHE A 1 205 ? 15.653 -4.923 -28.863 1.00 91.19 205 PHE A CA 1
ATOM 1619 C C . PHE A 1 205 ? 16.563 -6.055 -28.390 1.00 91.19 205 PHE A C 1
ATOM 1621 O O . PHE A 1 205 ? 16.854 -6.178 -27.199 1.00 91.19 205 PHE A O 1
ATOM 1628 N N . TYR A 1 206 ? 17.040 -6.863 -29.333 1.00 89.56 206 TYR A N 1
ATOM 1629 C CA . TYR A 1 206 ? 18.010 -7.916 -29.062 1.00 89.56 206 TYR A CA 1
ATOM 1630 C C . TYR A 1 206 ? 19.443 -7.388 -29.209 1.00 89.56 206 TYR A C 1
ATOM 1632 O O . TYR A 1 206 ? 19.803 -6.802 -30.231 1.00 89.56 206 TYR A O 1
ATOM 1640 N N . HIS A 1 207 ? 20.276 -7.598 -28.191 1.00 87.50 207 HIS A N 1
ATOM 1641 C CA . HIS A 1 207 ? 21.707 -7.321 -28.228 1.00 87.50 207 HIS A CA 1
ATOM 1642 C C . HIS A 1 207 ? 22.495 -8.637 -28.351 1.00 87.50 207 HIS A C 1
ATOM 1644 O O . HIS A 1 207 ? 22.341 -9.507 -27.493 1.00 87.50 207 HIS A O 1
ATOM 1650 N N . PRO A 1 208 ? 23.406 -8.787 -29.334 1.00 82.12 208 PRO A N 1
ATOM 1651 C CA . PRO A 1 208 ? 24.082 -10.061 -29.612 1.00 82.12 208 PRO A CA 1
ATOM 1652 C C . PRO A 1 208 ? 24.828 -10.699 -28.433 1.00 82.12 208 PRO A C 1
ATOM 1654 O O . PRO A 1 208 ? 25.003 -11.912 -28.415 1.00 82.12 208 PRO A O 1
ATOM 1657 N N . LYS A 1 209 ? 25.293 -9.894 -27.468 1.00 83.38 209 LYS A N 1
ATOM 1658 C CA . LYS A 1 209 ? 26.043 -10.377 -26.295 1.00 83.38 209 LYS A CA 1
ATOM 1659 C C . LYS A 1 209 ? 25.209 -10.496 -25.022 1.00 83.38 209 LYS A C 1
ATOM 1661 O O . LYS A 1 209 ? 25.520 -11.331 -24.185 1.00 83.38 209 LYS A O 1
ATOM 1666 N N . ASP A 1 210 ? 24.171 -9.671 -24.887 1.00 78.62 210 ASP A N 1
ATOM 1667 C CA . ASP A 1 210 ? 23.453 -9.493 -23.613 1.00 78.62 210 ASP A CA 1
ATOM 1668 C C . ASP A 1 210 ? 21.995 -9.973 -23.687 1.00 78.62 210 ASP A C 1
ATOM 1670 O O . ASP A 1 210 ? 21.257 -9.857 -22.710 1.00 78.62 210 ASP A O 1
ATOM 1674 N N . GLY A 1 211 ? 21.563 -10.476 -24.848 1.00 88.81 211 GLY A N 1
ATOM 1675 C CA . GLY A 1 211 ? 20.181 -10.865 -25.101 1.00 88.81 211 GLY A CA 1
ATOM 1676 C C . GLY A 1 211 ? 19.244 -9.660 -25.184 1.00 88.81 211 GLY A C 1
ATOM 1677 O O . GLY A 1 211 ? 19.623 -8.585 -25.654 1.00 88.81 211 GLY A O 1
ATOM 1678 N N . LEU A 1 212 ? 17.996 -9.838 -24.749 1.00 91.69 212 LEU A N 1
ATOM 1679 C CA . LEU A 1 212 ? 16.982 -8.787 -24.810 1.00 91.69 212 LEU A CA 1
ATOM 1680 C C . LEU A 1 212 ? 17.278 -7.630 -23.856 1.00 91.69 212 LEU A C 1
ATOM 1682 O O . LEU A 1 212 ? 17.596 -7.810 -22.675 1.00 91.69 212 LEU A O 1
ATOM 1686 N N . ARG A 1 213 ? 17.087 -6.415 -24.367 1.00 94.31 213 ARG A N 1
ATOM 1687 C CA . ARG A 1 213 ? 17.257 -5.165 -23.632 1.00 94.31 213 ARG A CA 1
ATOM 1688 C C . ARG A 1 213 ? 16.069 -4.239 -23.851 1.00 94.31 213 ARG A C 1
ATOM 1690 O O . ARG A 1 213 ? 15.502 -4.173 -24.941 1.00 94.31 213 ARG A O 1
ATOM 1697 N N . TYR A 1 214 ? 15.749 -3.467 -22.822 1.00 94.62 214 TYR A N 1
ATOM 1698 C CA . TYR A 1 214 ? 14.872 -2.313 -22.930 1.00 94.62 214 TYR A CA 1
ATOM 1699 C C . TYR A 1 214 ? 15.678 -1.067 -23.273 1.00 94.62 214 TYR A C 1
ATOM 1701 O O . TYR A 1 214 ? 16.760 -0.850 -22.725 1.00 94.62 214 TYR A O 1
ATOM 1709 N N . ARG A 1 215 ? 15.120 -0.219 -24.136 1.00 92.81 215 ARG A N 1
ATOM 1710 C CA . ARG A 1 215 ? 15.527 1.181 -24.302 1.00 92.81 215 ARG A CA 1
ATOM 1711 C C . ARG A 1 215 ? 14.423 2.092 -23.786 1.00 92.81 215 ARG A C 1
ATOM 1713 O O . ARG A 1 215 ? 13.242 1.760 -23.906 1.00 92.81 215 ARG A O 1
ATOM 1720 N N . GLY A 1 216 ? 14.806 3.236 -23.245 1.00 91.56 216 GLY A N 1
ATOM 1721 C CA . GLY A 1 216 ? 13.851 4.206 -22.739 1.00 91.56 216 GLY A CA 1
ATOM 1722 C C . GLY A 1 216 ? 14.500 5.223 -21.824 1.00 91.56 216 GLY A C 1
ATOM 1723 O O . GLY A 1 216 ? 15.680 5.548 -21.975 1.00 91.56 216 GLY A O 1
ATOM 1724 N N . ARG A 1 217 ? 13.729 5.708 -20.853 1.00 87.75 217 ARG A N 1
ATOM 1725 C CA . ARG A 1 217 ? 14.157 6.781 -19.954 1.00 87.75 217 ARG A CA 1
ATOM 1726 C C . ARG A 1 217 ? 13.649 6.589 -18.536 1.00 87.75 217 ARG A C 1
ATOM 1728 O O . ARG A 1 217 ? 12.592 6.006 -18.296 1.00 87.75 217 ARG A O 1
ATOM 1735 N N . ARG A 1 218 ? 14.408 7.131 -17.588 1.00 85.12 218 ARG A N 1
ATOM 1736 C CA . ARG A 1 218 ? 14.021 7.176 -16.178 1.00 85.12 218 ARG A CA 1
ATOM 1737 C C . ARG A 1 218 ? 12.883 8.179 -15.989 1.00 85.12 218 ARG A C 1
ATOM 1739 O O . ARG A 1 218 ? 12.903 9.272 -16.559 1.00 85.12 218 ARG A O 1
ATOM 1746 N N . VAL A 1 219 ? 11.876 7.816 -15.200 1.00 76.81 219 VAL A N 1
ATOM 1747 C CA . VAL A 1 219 ? 10.733 8.700 -14.935 1.00 76.81 219 VAL A CA 1
ATOM 1748 C C . VAL A 1 219 ? 11.184 9.866 -14.047 1.00 76.81 219 VAL A C 1
ATOM 1750 O O . VAL A 1 219 ? 11.773 9.656 -12.990 1.00 76.81 219 VAL A O 1
ATOM 1753 N N . GLY A 1 220 ? 10.894 11.102 -14.466 1.00 69.62 220 GLY A N 1
ATOM 1754 C CA . GLY A 1 220 ? 11.227 12.319 -13.711 1.00 69.62 220 GLY A CA 1
ATOM 1755 C C . GLY A 1 220 ? 12.649 12.857 -13.915 1.00 69.62 220 GLY A C 1
ATOM 1756 O O . GLY A 1 220 ? 13.030 13.806 -13.230 1.00 69.62 220 GLY A O 1
ATOM 1757 N N . GLU A 1 221 ? 13.428 12.286 -14.840 1.00 71.44 221 GLU A N 1
ATOM 1758 C CA . GLU A 1 221 ? 14.695 12.871 -15.291 1.00 71.44 221 GLU A CA 1
ATOM 1759 C C . GLU A 1 221 ? 14.524 13.614 -16.621 1.00 71.44 221 GLU A C 1
ATOM 1761 O O . GLU A 1 221 ? 14.065 13.050 -17.614 1.00 71.44 221 GLU A O 1
ATOM 1766 N N . ASN A 1 222 ? 14.960 14.876 -16.649 1.00 66.25 222 ASN A N 1
ATOM 1767 C CA . ASN A 1 222 ? 15.094 15.667 -17.871 1.00 66.25 222 ASN A CA 1
ATOM 1768 C C . ASN A 1 222 ? 16.472 15.398 -18.486 1.00 66.25 222 ASN A C 1
ATOM 1770 O O . ASN A 1 222 ? 17.421 16.155 -18.274 1.00 66.25 222 ASN A O 1
ATOM 1774 N N . LEU A 1 223 ? 16.601 14.268 -19.182 1.00 68.75 223 LEU A N 1
ATOM 1775 C CA . LEU A 1 223 ? 17.810 13.931 -19.933 1.00 68.75 223 LEU A CA 1
ATOM 1776 C C . LEU A 1 223 ? 17.786 14.606 -21.317 1.00 68.75 223 LEU A C 1
ATOM 1778 O O . LEU A 1 223 ? 16.704 14.831 -21.862 1.00 68.75 223 LEU A O 1
ATOM 1782 N N . PRO A 1 224 ? 18.955 14.925 -21.905 1.00 70.00 224 PRO A N 1
ATOM 1783 C CA . PRO A 1 224 ? 19.032 15.382 -23.290 1.00 70.00 224 PRO A CA 1
ATOM 1784 C C . PRO A 1 224 ? 18.396 14.349 -24.231 1.00 70.00 224 PRO A C 1
ATOM 1786 O O . PRO A 1 224 ? 18.631 13.155 -24.050 1.00 70.00 224 PRO A O 1
ATOM 1789 N N . GLU A 1 225 ? 17.676 14.795 -25.267 1.00 65.94 225 GLU A N 1
ATOM 1790 C CA . GLU A 1 225 ? 16.968 13.919 -26.229 1.00 65.94 225 GLU A CA 1
ATOM 1791 C C . GLU A 1 225 ? 17.870 12.854 -26.884 1.00 65.94 225 GLU A C 1
ATOM 1793 O O . GLU A 1 225 ? 17.397 11.816 -27.337 1.00 65.94 225 GLU A O 1
ATOM 1798 N N . ASN A 1 226 ? 19.185 13.078 -26.888 1.00 72.06 226 ASN A N 1
ATOM 1799 C CA . ASN A 1 226 ? 20.168 12.226 -27.554 1.00 72.06 226 ASN A CA 1
ATOM 1800 C C . ASN A 1 226 ? 20.705 11.087 -26.665 1.00 72.06 226 ASN A C 1
ATOM 1802 O O . ASN A 1 226 ? 21.490 10.264 -27.138 1.00 72.06 226 ASN A O 1
ATOM 1806 N N . LEU A 1 227 ? 20.363 11.056 -25.371 1.00 76.00 227 LEU A N 1
ATOM 1807 C CA . LEU A 1 227 ? 20.881 10.051 -24.446 1.00 76.00 227 LEU A CA 1
ATOM 1808 C C . LEU A 1 227 ? 19.972 8.820 -24.419 1.00 76.00 227 LEU A C 1
ATOM 1810 O O . LEU A 1 227 ? 18.904 8.829 -23.813 1.00 76.00 227 LEU A O 1
ATOM 1814 N N . VAL A 1 228 ? 20.437 7.730 -25.026 1.00 72.94 228 VAL A N 1
ATOM 1815 C CA . VAL A 1 228 ? 19.744 6.438 -24.982 1.00 72.94 228 VAL A CA 1
ATOM 1816 C C . VAL A 1 228 ? 20.158 5.682 -23.722 1.00 72.94 228 VAL A C 1
ATOM 1818 O O . VAL A 1 228 ? 21.292 5.214 -23.613 1.00 72.94 228 VAL A O 1
ATOM 1821 N N . VAL A 1 229 ? 19.232 5.527 -22.776 1.00 88.44 229 VAL A N 1
ATOM 1822 C CA . VAL A 1 229 ? 19.420 4.651 -21.614 1.00 88.44 229 VAL A CA 1
ATOM 1823 C C . VAL A 1 229 ? 18.883 3.264 -21.961 1.00 88.44 229 VAL A C 1
ATOM 1825 O O . VAL A 1 229 ? 17.780 3.128 -22.497 1.00 88.44 229 VAL A O 1
ATOM 1828 N N . SER A 1 230 ? 19.666 2.219 -21.679 1.00 91.38 230 SER A N 1
ATOM 1829 C CA . SER A 1 230 ? 19.232 0.840 -21.906 1.00 91.38 230 SER A CA 1
ATOM 1830 C C . SER A 1 230 ? 19.603 -0.093 -20.764 1.00 91.38 230 SER A C 1
ATOM 1832 O O . SER A 1 230 ? 20.705 -0.017 -20.221 1.00 91.38 230 SER A O 1
ATOM 1834 N N . PHE A 1 231 ? 18.713 -1.038 -20.473 1.00 91.75 231 PHE A N 1
ATOM 1835 C CA . PHE A 1 231 ? 18.887 -2.050 -19.434 1.00 91.75 231 PHE A CA 1
ATOM 1836 C C . PHE A 1 231 ? 18.600 -3.449 -19.984 1.00 91.75 231 PHE A C 1
ATOM 1838 O O . PHE A 1 231 ? 17.713 -3.587 -20.828 1.00 91.75 231 PHE A O 1
ATOM 1845 N N . PRO A 1 232 ? 19.302 -4.498 -19.519 1.00 91.69 232 PRO A N 1
ATOM 1846 C CA . PRO A 1 232 ? 18.869 -5.874 -19.749 1.00 91.69 232 PRO A CA 1
ATOM 1847 C C . PRO A 1 232 ? 17.426 -6.084 -19.278 1.00 91.69 232 PRO A C 1
ATOM 1849 O O . PRO A 1 232 ? 17.037 -5.553 -18.238 1.00 91.69 232 PRO A O 1
ATOM 1852 N N . VAL A 1 233 ? 16.640 -6.893 -19.992 1.00 91.06 233 VAL A N 1
ATOM 1853 C CA . VAL A 1 233 ? 15.258 -7.195 -19.567 1.00 91.06 233 VAL A CA 1
ATOM 1854 C C . VAL A 1 233 ? 15.223 -7.769 -18.146 1.00 91.06 233 VAL A C 1
ATOM 1856 O O . VAL A 1 233 ? 14.368 -7.393 -17.354 1.00 91.06 233 VAL A O 1
ATOM 1859 N N . ALA A 1 234 ? 16.210 -8.594 -17.786 1.00 88.38 234 ALA A N 1
ATOM 1860 C CA . ALA A 1 234 ? 16.304 -9.245 -16.479 1.00 88.38 234 ALA A CA 1
ATOM 1861 C C . ALA A 1 234 ? 16.453 -8.291 -15.277 1.00 88.38 234 ALA A C 1
ATOM 1863 O O . ALA A 1 234 ? 16.229 -8.713 -14.146 1.00 88.38 234 ALA A O 1
ATOM 1864 N N . VAL A 1 235 ? 16.852 -7.029 -15.488 1.00 90.19 235 VAL A N 1
ATOM 1865 C CA . VAL A 1 235 ? 17.004 -6.052 -14.390 1.00 90.19 235 VAL A CA 1
ATOM 1866 C C . VAL A 1 235 ? 15.830 -5.084 -14.287 1.00 90.19 235 VAL A C 1
ATOM 1868 O O . VAL A 1 235 ? 15.820 -4.242 -13.384 1.00 90.19 235 VAL A O 1
ATOM 1871 N N . VAL A 1 236 ? 14.850 -5.195 -15.191 1.00 91.25 236 VAL A N 1
ATOM 1872 C CA . VAL A 1 236 ? 13.646 -4.368 -15.188 1.00 91.25 236 VAL A CA 1
ATOM 1873 C C . VAL A 1 236 ? 12.427 -5.243 -14.931 1.00 91.25 236 VAL A C 1
ATOM 1875 O O . VAL A 1 236 ? 11.984 -5.971 -15.817 1.00 91.25 236 VAL A O 1
ATOM 1878 N N . ASN A 1 237 ? 11.862 -5.159 -13.727 1.00 90.62 237 ASN A N 1
ATOM 1879 C CA . ASN A 1 237 ? 10.666 -5.937 -13.400 1.00 90.62 237 ASN A CA 1
ATOM 1880 C C . ASN A 1 237 ? 9.388 -5.151 -13.697 1.00 90.62 237 ASN A C 1
ATOM 1882 O O . ASN A 1 237 ? 9.365 -3.919 -13.569 1.00 90.62 237 ASN A O 1
ATOM 1886 N N . PRO A 1 238 ? 8.298 -5.867 -14.020 1.00 90.69 238 PRO A N 1
ATOM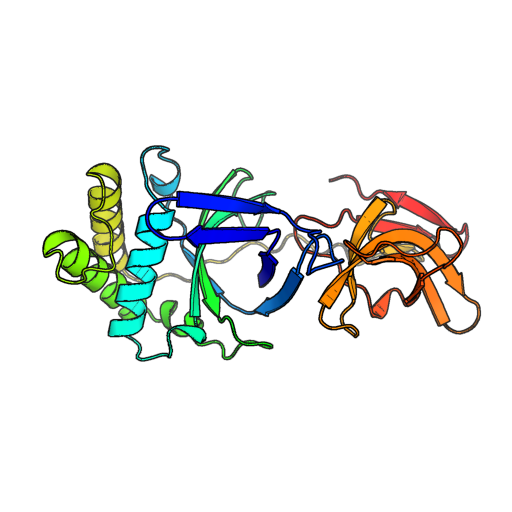 1887 C CA . PRO A 1 238 ? 6.983 -5.267 -14.098 1.00 90.69 238 PRO A CA 1
ATOM 1888 C C . PRO A 1 238 ? 6.510 -4.799 -12.718 1.00 90.69 238 PRO A C 1
ATOM 1890 O O . PRO A 1 238 ? 6.717 -5.456 -11.696 1.00 90.69 238 PRO A O 1
ATOM 1893 N N . ILE A 1 239 ? 5.823 -3.666 -12.715 1.00 87.44 239 ILE A N 1
ATOM 1894 C CA . ILE A 1 239 ? 5.087 -3.105 -11.596 1.00 87.44 239 ILE A CA 1
ATOM 1895 C C . ILE A 1 239 ? 3.659 -3.685 -11.620 1.00 87.44 239 ILE A C 1
ATOM 1897 O O . ILE A 1 239 ? 2.905 -3.403 -12.560 1.00 87.44 239 ILE A O 1
ATOM 1901 N N . PRO A 1 240 ? 3.246 -4.464 -10.601 1.00 81.06 240 PRO A N 1
ATOM 1902 C CA . PRO A 1 240 ? 1.913 -5.066 -10.556 1.00 81.06 240 PRO A CA 1
ATOM 1903 C C . PRO A 1 240 ? 0.786 -4.029 -10.693 1.00 81.06 240 PRO A C 1
ATOM 1905 O O . PRO A 1 240 ? 0.766 -3.028 -9.978 1.00 81.06 240 PRO A O 1
ATOM 1908 N N . GLY A 1 241 ? -0.151 -4.263 -11.619 1.00 76.31 241 GLY A N 1
ATOM 1909 C CA . GLY A 1 241 ? -1.290 -3.370 -11.880 1.00 76.31 241 GLY A CA 1
ATOM 1910 C C . GLY A 1 241 ? -0.931 -2.016 -12.515 1.00 76.31 241 GLY A C 1
ATOM 1911 O O . GLY A 1 241 ? -1.767 -1.111 -12.535 1.00 76.31 241 GLY A O 1
ATOM 1912 N N . VAL A 1 242 ? 0.308 -1.845 -12.991 1.00 86.12 242 VAL A N 1
ATOM 1913 C CA . VAL A 1 242 ? 0.773 -0.651 -13.724 1.00 86.12 242 VAL A CA 1
ATOM 1914 C C . VAL A 1 242 ? 1.405 -1.047 -15.052 1.00 86.12 242 VAL A C 1
ATOM 1916 O O . VAL A 1 242 ? 1.093 -0.448 -16.083 1.00 86.12 242 VAL A O 1
ATOM 1919 N N . SER A 1 243 ? 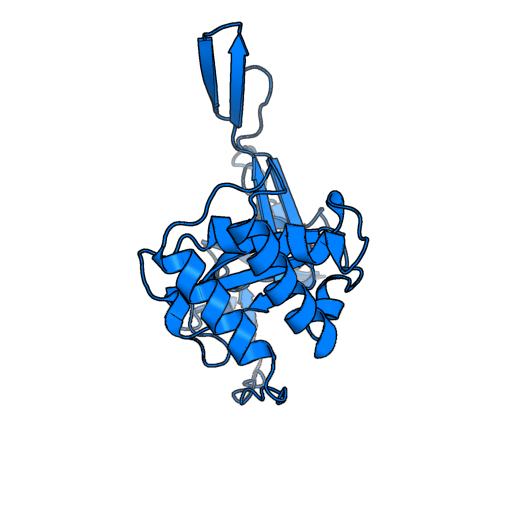2.289 -2.046 -15.043 1.00 89.56 243 SER A N 1
ATOM 1920 C CA . SER A 1 243 ? 2.906 -2.541 -16.268 1.00 89.56 243 SER A CA 1
ATOM 1921 C C . SER A 1 243 ? 1.882 -3.260 -17.130 1.00 89.56 243 SER A C 1
ATOM 1923 O O . SER A 1 243 ? 1.197 -4.173 -16.676 1.00 89.56 243 SER A O 1
ATOM 1925 N N . ARG A 1 244 ? 1.834 -2.877 -18.402 1.00 91.12 244 ARG A N 1
ATOM 1926 C CA . ARG A 1 244 ? 1.214 -3.670 -19.456 1.00 91.12 244 ARG A CA 1
ATOM 1927 C C . ARG A 1 244 ? 2.253 -4.658 -19.956 1.00 91.12 244 ARG A C 1
ATOM 1929 O O . ARG A 1 244 ? 3.400 -4.272 -20.188 1.00 91.12 244 ARG A O 1
ATOM 1936 N N . MET A 1 245 ? 1.849 -5.909 -20.109 1.00 91.81 245 MET A N 1
ATOM 1937 C CA . MET A 1 245 ? 2.723 -6.986 -20.557 1.00 91.81 245 MET A CA 1
ATOM 1938 C C . MET A 1 245 ? 2.531 -7.241 -22.058 1.00 91.81 245 MET A C 1
ATOM 1940 O O . MET A 1 245 ? 1.484 -6.943 -22.629 1.00 91.81 245 MET A O 1
ATOM 1944 N N . ALA A 1 246 ? 3.565 -7.761 -22.704 1.00 91.50 246 ALA A N 1
ATOM 1945 C CA . ALA A 1 246 ? 3.572 -8.181 -24.099 1.00 91.50 246 ALA A CA 1
ATOM 1946 C C . ALA A 1 246 ? 4.457 -9.425 -24.249 1.00 91.50 246 ALA A C 1
ATOM 1948 O O . ALA A 1 246 ? 5.201 -9.785 -23.337 1.00 91.50 246 ALA A O 1
ATOM 1949 N N . GLN A 1 247 ? 4.391 -10.076 -25.400 1.00 91.44 247 GLN A N 1
ATOM 1950 C CA . GLN A 1 247 ? 5.304 -11.136 -25.802 1.00 91.44 247 GLN A CA 1
ATOM 1951 C C . GLN A 1 247 ? 6.264 -10.603 -26.863 1.00 91.44 247 GLN A C 1
ATOM 1953 O O . GLN A 1 247 ? 5.848 -9.902 -27.784 1.00 91.44 247 GLN A O 1
ATOM 1958 N N . TYR A 1 248 ? 7.546 -10.924 -26.718 1.00 89.62 248 TYR A N 1
ATOM 1959 C CA . TYR A 1 248 ? 8.575 -10.659 -27.716 1.00 89.62 248 TYR A CA 1
ATOM 1960 C C . TYR A 1 248 ? 8.891 -11.943 -28.468 1.00 89.62 248 TYR A C 1
ATOM 1962 O O . TYR A 1 248 ? 9.257 -12.935 -27.836 1.00 89.62 248 TYR A O 1
ATOM 1970 N N . ASP A 1 249 ? 8.778 -11.915 -29.788 1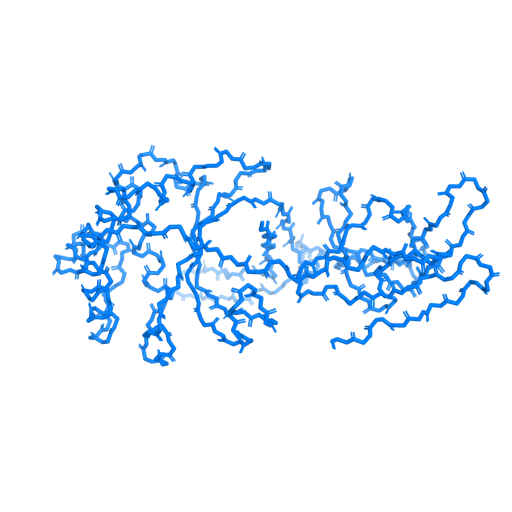.00 88.19 249 ASP A N 1
ATOM 1971 C CA . ASP A 1 249 ? 9.151 -13.028 -30.654 1.00 88.19 249 ASP A CA 1
ATOM 1972 C C . ASP A 1 249 ? 10.640 -12.929 -31.025 1.00 88.19 249 ASP A C 1
ATOM 1974 O O . ASP A 1 249 ? 11.083 -11.932 -31.599 1.00 88.19 249 ASP A O 1
ATOM 1978 N N . LEU A 1 250 ? 11.440 -13.929 -30.637 1.00 82.56 250 LEU A N 1
ATOM 1979 C CA . LEU A 1 250 ? 12.892 -13.906 -30.847 1.00 82.56 250 LEU A CA 1
ATOM 1980 C C . LEU A 1 250 ? 13.301 -14.035 -32.319 1.00 82.56 250 LEU A C 1
ATOM 1982 O O . LEU A 1 250 ? 14.394 -13.583 -32.666 1.00 82.56 250 LEU A O 1
ATOM 1986 N N . GLU A 1 251 ? 12.461 -14.633 -33.165 1.00 83.06 251 GLU A N 1
ATOM 1987 C CA . GLU A 1 251 ? 12.774 -14.839 -34.579 1.00 83.06 251 GLU A CA 1
ATOM 1988 C C . GLU A 1 251 ? 12.437 -13.602 -35.411 1.00 83.06 251 GLU A C 1
ATOM 1990 O O . GLU A 1 251 ? 13.247 -13.148 -36.223 1.00 83.06 251 GLU A O 1
ATOM 1995 N N . THR A 1 252 ? 11.245 -13.036 -35.203 1.00 83.88 252 THR A N 1
ATOM 1996 C CA . THR A 1 252 ? 10.752 -11.904 -36.005 1.00 83.88 252 THR A CA 1
ATOM 1997 C C . THR A 1 252 ? 11.116 -10.548 -35.405 1.00 83.88 252 THR A C 1
ATOM 1999 O O . THR A 1 252 ? 11.124 -9.533 -36.105 1.00 83.88 252 THR A O 1
ATOM 2002 N N . GLY A 1 253 ? 11.430 -10.511 -34.108 1.00 83.88 253 GLY A N 1
ATOM 2003 C CA . GLY A 1 253 ? 11.632 -9.284 -33.346 1.00 83.88 253 GLY A CA 1
ATOM 2004 C C . GLY A 1 253 ? 10.342 -8.503 -33.077 1.00 83.88 253 GLY A C 1
ATOM 2005 O O . GLY A 1 253 ? 10.412 -7.351 -32.633 1.00 83.88 253 GLY A O 1
ATOM 2006 N N . GLU A 1 254 ? 9.178 -9.095 -33.356 1.00 87.75 254 GLU A N 1
ATOM 2007 C CA . GLU A 1 254 ? 7.877 -8.465 -33.154 1.00 87.75 254 GLU A CA 1
ATOM 2008 C C . GLU A 1 254 ? 7.463 -8.454 -31.678 1.00 87.75 254 GLU A C 1
ATOM 2010 O O . GLU A 1 254 ? 7.763 -9.360 -30.898 1.00 87.75 254 GLU A O 1
ATOM 2015 N N . VAL A 1 255 ? 6.735 -7.400 -31.302 1.00 88.50 255 VAL A N 1
ATOM 2016 C CA . VAL A 1 255 ? 6.130 -7.251 -29.976 1.00 88.50 255 VAL A CA 1
ATOM 2017 C C . VAL A 1 255 ? 4.625 -7.416 -30.108 1.00 88.50 255 VAL A C 1
ATOM 2019 O O . VAL A 1 255 ? 3.957 -6.580 -30.715 1.00 88.50 255 VAL A O 1
ATOM 2022 N N . ILE A 1 256 ? 4.096 -8.470 -29.498 1.00 87.12 256 ILE A N 1
ATOM 2023 C CA . ILE A 1 256 ? 2.676 -8.815 -29.519 1.00 87.12 256 ILE A CA 1
ATOM 2024 C C . ILE A 1 256 ? 2.086 -8.448 -28.151 1.00 87.12 256 ILE A C 1
ATOM 2026 O O . ILE A 1 256 ? 2.491 -9.033 -27.145 1.00 87.12 256 ILE A O 1
ATOM 2030 N N . PRO A 1 257 ? 1.169 -7.470 -28.058 1.00 84.00 257 PRO A N 1
ATOM 2031 C CA . PRO A 1 257 ? 0.516 -7.136 -26.796 1.00 84.00 257 PRO A CA 1
ATOM 2032 C C . PRO A 1 257 ? -0.201 -8.356 -26.206 1.00 84.00 257 PRO A C 1
ATOM 2034 O O . PRO A 1 257 ? -0.880 -9.078 -26.932 1.00 84.00 257 PRO A O 1
ATOM 2037 N N . LEU A 1 258 ? -0.073 -8.570 -24.894 1.00 77.69 258 LEU A N 1
ATOM 2038 C CA . LEU A 1 258 ? -0.969 -9.481 -24.186 1.00 77.69 258 LEU A CA 1
ATOM 2039 C C . LEU A 1 258 ? -2.257 -8.695 -23.934 1.00 77.69 258 LEU A C 1
ATOM 2041 O O . LEU A 1 258 ? -2.214 -7.650 -23.279 1.00 77.69 258 LEU A O 1
ATOM 2045 N N . GLU A 1 259 ? -3.371 -9.129 -24.526 1.00 56.16 259 GLU A N 1
ATOM 2046 C CA . GLU A 1 259 ? -4.672 -8.532 -24.214 1.00 56.16 259 GLU A CA 1
ATOM 2047 C C . GLU A 1 259 ? -4.986 -8.708 -22.712 1.00 56.16 259 GLU A C 1
ATOM 2049 O O . GLU A 1 259 ? -4.549 -9.699 -22.118 1.00 56.16 259 GLU A O 1
ATOM 2054 N N . PRO A 1 260 ? -5.645 -7.715 -22.083 1.00 51.69 260 PRO A N 1
ATOM 2055 C CA . PRO A 1 260 ? -5.929 -7.706 -20.648 1.00 51.69 260 PRO A CA 1
ATOM 2056 C C . PRO A 1 260 ? -6.941 -8.766 -20.202 1.00 51.69 260 PRO A C 1
ATOM 2058 O O . PRO A 1 260 ? -7.850 -9.104 -20.991 1.00 51.69 260 PRO A O 1
#

Foldseek 3Di:
DKDKDKDFWDWDDDPPDIDTGGPPDPVHPFRIDMAIADWDKDKDADPLQLPPLAPVQLVFVLLLVLLCVLPVDDPQFKGKGKDFACDDDLNDHGRGIIMIIITNDHPYPCSNVQCVPLVSVLSSLVSSLVCLVVVPDVPRDHGDPSNSVVSVVVSVVSVDDDDDRDGPDDPPPPPDDQKDKAFDQQFWWFFQVPSRFIWHFNDWDQDPPQGIKTWGDTPRDPDDPPDIDMDRRVRTGHDPSGTFMWIAHPPPRDTGGDDD